Protein AF-A0A3M0FYC2-F1 (afdb_monomer_lite)

Foldseek 3Di:
DDDDDDDDDDPDDPDPDDDDPFWFALDPFWDWDFFPVRDIDICGRLLRRLLLLLLCLLLLDDDPPQDPLNSVLLSLLLNLQLCVQCVSVPNVVQLAQDPQCFHASNRFHLCQQGLDPDPHSVVSSVQRNPSSSVSCCQAVPDQRCDDDVPHPDDGRDGLDHLVPPPPSPPDDSLQSSCVSNVDDPVCSCVSSRCNRVSVVSVLSCLLDPGSDPPADPLQPDADWDQDSNWIKHKDWDDPDPFKIKIWIWTFDWDWDQDPNDTDTDTDTHTDAMEIPAGAVVVCPPPQQAPAAWDDDPNWIKGKDACDSNQHNFKIWMWTWDWGWDWDADPVRDIDIDTDTDTHTYYMYGYPD

Secondary structure (DSSP, 8-state):
--PPPPPPPPP-------S--PPPPSSSS-EEEE-TTS-EEEE-HHHHHHHHHHHHHHHH---TT--HHHHHHHHHHHHHHHHHHHTTTT-GGGGS--TT-EETTTTEE-STTSSS--SSHHHHHHHHTSHHHHHHHHHH-EE--S--TT-SSSTT-EE--GGGSTTTTTS-HHHHHHHHH---GGGTTHHHHTHHHHHHHHHHHHSSPP--SS---TTTS-EEEEETTEEEEEEEEESSSS-EEEEEEEEEEEEEEETTEEEEEEEEEEEEEEEEEE-GGGGTT-GGGSSEEEEETTEEEEEEESSTTT-TTEEEEEEEEEEEEEEE-TTS-EEEEEEEEEEEEEEEEE--

Structure (mmCIF, N/CA/C/O backbone):
data_AF-A0A3M0FYC2-F1
#
_entry.id   AF-A0A3M0FYC2-F1
#
loop_
_atom_site.group_PDB
_atom_site.id
_atom_site.type_symbol
_atom_site.label_atom_id
_atom_site.label_alt_id
_atom_site.label_comp_id
_atom_site.label_asym_id
_atom_site.label_entity_id
_atom_site.label_seq_id
_atom_site.pdbx_PDB_ins_code
_atom_site.Cartn_x
_atom_site.Cartn_y
_atom_site.Cartn_z
_atom_site.occupancy
_atom_site.B_iso_or_equiv
_atom_site.auth_seq_id
_atom_site.auth_comp_id
_atom_site.auth_asym_id
_atom_site.auth_atom_id
_atom_site.pdbx_PDB_model_num
ATOM 1 N N . MET A 1 1 ? -16.690 -30.379 -38.269 1.00 41.44 1 MET A N 1
ATOM 2 C CA . MET A 1 1 ? -16.542 -29.968 -36.857 1.00 41.44 1 MET A CA 1
ATOM 3 C C . MET A 1 1 ? -15.756 -28.671 -36.839 1.00 41.44 1 MET A C 1
ATOM 5 O O . MET A 1 1 ? -14.548 -28.680 -37.016 1.00 41.44 1 MET A O 1
ATOM 9 N N . THR A 1 2 ? -16.471 -27.554 -36.785 1.00 30.02 2 THR A N 1
ATOM 10 C CA . THR A 1 2 ? -15.934 -26.190 -36.822 1.00 30.02 2 THR A CA 1
ATOM 11 C C . THR A 1 2 ? -15.465 -25.790 -35.426 1.00 30.02 2 THR A C 1
ATOM 13 O O . THR A 1 2 ? -16.274 -25.693 -34.506 1.00 30.02 2 THR A O 1
ATOM 16 N N . SER A 1 3 ? -14.158 -25.593 -35.260 1.00 29.94 3 SER A N 1
ATOM 17 C CA . SER A 1 3 ? -13.540 -25.090 -34.032 1.00 29.94 3 SER A CA 1
ATOM 18 C C . SER A 1 3 ? -13.826 -23.597 -33.864 1.00 29.94 3 SER A C 1
ATOM 20 O O . SER A 1 3 ? -13.483 -22.797 -34.734 1.00 29.94 3 SER A O 1
ATOM 22 N N . ALA A 1 4 ? -14.448 -23.232 -32.744 1.00 27.53 4 ALA A N 1
ATOM 23 C CA . ALA A 1 4 ? -14.654 -21.847 -32.334 1.00 27.53 4 ALA A CA 1
ATOM 24 C C . ALA A 1 4 ? -13.307 -21.129 -32.086 1.00 27.53 4 ALA A C 1
ATOM 26 O O . ALA A 1 4 ? -12.364 -21.764 -31.604 1.00 27.53 4 ALA A O 1
ATOM 27 N N . PRO A 1 5 ? -13.186 -19.824 -32.390 1.00 30.11 5 PRO A N 1
ATOM 28 C CA . PRO A 1 5 ? -11.961 -19.074 -32.148 1.00 30.11 5 PRO A CA 1
ATOM 29 C C . PRO A 1 5 ? -11.783 -18.768 -30.654 1.00 30.11 5 PRO A C 1
ATOM 31 O O . PRO A 1 5 ? -12.736 -18.446 -29.946 1.00 30.11 5 PRO A O 1
ATOM 34 N N . ALA A 1 6 ? -10.535 -18.857 -30.192 1.00 29.73 6 ALA A N 1
ATOM 35 C CA . ALA A 1 6 ? -10.118 -18.488 -28.847 1.00 29.73 6 ALA A CA 1
ATOM 36 C C . ALA A 1 6 ? -10.422 -17.007 -28.562 1.00 29.73 6 ALA A C 1
ATOM 38 O O . ALA A 1 6 ? -10.109 -16.130 -29.370 1.00 29.73 6 ALA A O 1
ATOM 39 N N . ALA A 1 7 ? -11.017 -16.740 -27.398 1.00 27.27 7 ALA A N 1
ATOM 40 C CA . ALA A 1 7 ? -11.256 -15.394 -26.902 1.00 27.27 7 ALA A CA 1
ATOM 41 C C . ALA A 1 7 ? -9.928 -14.623 -26.805 1.00 27.27 7 ALA A C 1
ATOM 43 O O . ALA A 1 7 ? -8.988 -15.058 -26.136 1.00 27.27 7 ALA A O 1
ATOM 44 N N . LYS A 1 8 ? -9.850 -13.483 -27.499 1.00 26.41 8 LYS A N 1
ATOM 45 C CA . LYS A 1 8 ? -8.779 -12.499 -27.328 1.00 26.41 8 LYS A CA 1
ATOM 46 C C . LYS A 1 8 ? -8.852 -11.971 -25.895 1.00 26.41 8 LYS A C 1
ATOM 48 O O . LYS A 1 8 ? -9.914 -11.541 -25.464 1.00 26.41 8 LYS A O 1
ATOM 53 N N . ALA A 1 9 ? -7.738 -12.023 -25.172 1.00 27.81 9 ALA A N 1
ATOM 54 C CA . ALA A 1 9 ? -7.588 -11.262 -23.941 1.00 27.81 9 ALA A CA 1
ATOM 55 C C . ALA A 1 9 ? -7.568 -9.771 -24.298 1.00 27.81 9 ALA A C 1
ATOM 57 O O . ALA A 1 9 ? -6.862 -9.377 -25.233 1.00 27.81 9 ALA A O 1
ATOM 58 N N . ASP A 1 10 ? -8.361 -8.975 -23.586 1.00 26.69 10 ASP A N 1
ATOM 59 C CA . ASP A 1 10 ? -8.425 -7.532 -23.785 1.00 26.69 10 ASP A CA 1
ATOM 60 C C . ASP A 1 10 ? -7.048 -6.889 -23.542 1.00 26.69 10 ASP A C 1
ATOM 62 O O . ASP A 1 10 ? -6.367 -7.237 -22.569 1.00 26.69 10 ASP A O 1
ATOM 66 N N . PRO A 1 11 ? -6.602 -5.966 -24.411 1.00 27.50 11 PRO A N 1
ATOM 67 C CA . PRO A 1 11 ? -5.403 -5.186 -24.160 1.00 27.50 11 PRO A CA 1
ATOM 68 C C . PRO A 1 11 ? -5.626 -4.296 -22.933 1.00 27.50 11 PRO A C 1
ATOM 70 O O . PRO A 1 11 ? -6.678 -3.675 -22.782 1.00 27.50 11 PRO A O 1
ATOM 73 N N . ILE A 1 12 ? -4.620 -4.227 -22.060 1.00 35.72 12 ILE A N 1
ATOM 74 C CA . ILE A 1 12 ? -4.570 -3.271 -20.951 1.00 35.72 12 ILE A CA 1
ATOM 75 C C . ILE A 1 12 ? -4.760 -1.872 -21.555 1.00 35.72 12 ILE A C 1
ATOM 77 O O . ILE A 1 12 ? -3.960 -1.444 -22.387 1.00 35.72 12 ILE A O 1
ATOM 81 N N . SER A 1 13 ? -5.865 -1.214 -21.188 1.00 28.64 13 SER A N 1
ATOM 82 C CA . SER A 1 13 ? -6.277 0.086 -21.725 1.00 28.64 13 SER A CA 1
ATOM 83 C C . SER A 1 13 ? -5.133 1.099 -21.651 1.00 28.64 13 SER A C 1
ATOM 85 O O . SER A 1 13 ? -4.627 1.401 -20.568 1.00 28.64 13 SER A O 1
ATOM 87 N N . GLN A 1 14 ? -4.735 1.613 -22.817 1.00 29.12 14 GLN A N 1
ATOM 88 C CA . GLN A 1 14 ? -3.863 2.772 -22.958 1.00 29.12 14 GLN A CA 1
ATOM 89 C C . GLN A 1 14 ? -4.715 4.043 -22.924 1.00 29.12 14 GLN A C 1
ATOM 91 O O . GLN A 1 14 ? -4.923 4.670 -23.958 1.00 29.12 14 GLN A O 1
ATOM 96 N N . ASP A 1 15 ? -5.189 4.435 -21.744 1.00 29.34 15 ASP A N 1
ATOM 97 C CA . ASP A 1 15 ? -5.632 5.813 -21.535 1.00 29.34 15 ASP A CA 1
ATOM 98 C C . ASP A 1 15 ? -4.464 6.618 -20.968 1.00 29.34 15 ASP A C 1
ATOM 100 O O . ASP A 1 15 ? -4.148 6.588 -19.779 1.00 29.34 15 ASP A O 1
ATOM 104 N N . GLY A 1 16 ? -3.789 7.326 -21.875 1.00 32.62 16 GLY A N 1
ATOM 105 C CA . GLY A 1 16 ? -2.867 8.403 -21.545 1.00 32.62 16 GLY A CA 1
ATOM 106 C C . GLY A 1 16 ? -3.639 9.588 -20.972 1.00 32.62 16 GLY A C 1
ATOM 107 O O . GLY A 1 16 ? -4.004 10.504 -21.702 1.00 32.62 16 GLY A O 1
ATOM 108 N N . GLY A 1 17 ? -3.884 9.556 -19.664 1.00 25.09 17 GLY A N 1
ATOM 109 C CA . GLY A 1 17 ? -4.369 10.684 -18.875 1.00 25.09 17 GLY A CA 1
ATOM 110 C C . GLY A 1 17 ? -3.208 11.365 -18.155 1.00 25.09 17 GLY A C 1
ATOM 111 O O . GLY A 1 17 ? -2.454 10.730 -17.425 1.00 25.09 17 GLY A O 1
ATOM 112 N N . ALA A 1 18 ? -3.045 12.660 -18.401 1.00 25.92 18 ALA A N 1
ATOM 113 C CA . ALA A 1 18 ? -2.047 13.508 -17.774 1.00 25.92 18 ALA A CA 1
ATOM 114 C C . ALA A 1 18 ? -2.213 13.581 -16.241 1.00 25.92 18 ALA A C 1
ATOM 116 O O . ALA A 1 18 ? -3.329 13.651 -15.746 1.00 25.92 18 ALA A O 1
ATOM 117 N N . VAL A 1 19 ? -1.067 13.630 -15.552 1.00 30.25 19 VAL A N 1
ATOM 118 C CA . VAL A 1 19 ? -0.818 14.071 -14.165 1.00 30.25 19 VAL A CA 1
ATOM 119 C C . VAL A 1 19 ? -1.769 13.519 -13.095 1.00 30.25 19 VAL A C 1
ATOM 121 O O . VAL A 1 19 ? -2.877 13.992 -12.887 1.00 30.25 19 VAL A O 1
ATOM 124 N N . SER A 1 20 ? -1.222 12.569 -12.339 1.00 31.88 20 SER A N 1
ATOM 125 C CA . SER A 1 20 ? -1.685 12.089 -11.040 1.00 31.88 20 SER A CA 1
ATOM 126 C C . SER A 1 20 ? -2.269 13.191 -10.146 1.00 31.88 20 SER A C 1
ATOM 128 O O . SER A 1 20 ? -1.526 14.047 -9.650 1.00 31.88 20 SER A O 1
ATOM 130 N N . ASP A 1 21 ? -3.556 13.097 -9.823 1.00 34.44 21 ASP A N 1
ATOM 131 C CA . ASP A 1 21 ? -4.067 13.666 -8.579 1.00 34.44 21 ASP A CA 1
ATOM 132 C C . ASP A 1 21 ? -3.429 12.875 -7.429 1.00 34.44 21 ASP A C 1
ATOM 134 O O . ASP A 1 21 ? -3.812 11.752 -7.100 1.00 34.44 21 ASP A O 1
ATOM 138 N N . ALA A 1 22 ? -2.336 13.411 -6.893 1.00 40.09 22 ALA A N 1
ATOM 139 C CA . ALA A 1 22 ? -1.560 12.753 -5.858 1.00 40.09 22 ALA A CA 1
ATOM 140 C C . ALA A 1 22 ? -2.396 12.641 -4.571 1.00 40.09 22 ALA A C 1
ATOM 142 O O . ALA A 1 22 ? -2.921 13.647 -4.091 1.00 40.09 22 ALA A O 1
ATOM 143 N N . ALA A 1 23 ? -2.482 11.433 -3.996 1.00 51.09 23 ALA A N 1
ATOM 144 C CA . ALA A 1 23 ? -3.124 11.184 -2.700 1.00 51.09 23 ALA A CA 1
ATOM 145 C C . ALA A 1 23 ? -2.659 12.216 -1.657 1.00 51.09 23 ALA A C 1
ATOM 147 O O . ALA A 1 23 ? -1.497 12.607 -1.681 1.00 51.09 23 ALA A O 1
ATOM 148 N N . ALA A 1 24 ? -3.520 12.687 -0.750 1.00 50.66 24 ALA A N 1
ATOM 149 C CA . ALA A 1 24 ? -3.114 13.697 0.235 1.00 50.66 24 ALA A CA 1
ATOM 150 C C . ALA A 1 24 ? -2.047 13.150 1.218 1.00 50.66 24 ALA A C 1
ATOM 152 O O . ALA A 1 24 ? -2.058 11.963 1.546 1.00 50.66 24 ALA A O 1
ATOM 153 N N . PRO A 1 25 ? -1.109 13.984 1.713 1.00 51.53 25 PRO A N 1
ATOM 154 C CA . PRO A 1 25 ? -0.053 13.529 2.620 1.00 51.53 25 PRO A CA 1
ATOM 155 C C . PRO A 1 25 ? -0.607 13.104 3.990 1.00 51.53 25 PRO A C 1
ATOM 157 O O . PRO A 1 25 ? -1.536 13.730 4.492 1.00 51.53 25 PRO A O 1
ATOM 160 N N . LEU A 1 26 ? 0.019 12.090 4.602 1.00 57.69 26 LEU A N 1
ATOM 161 C CA . LEU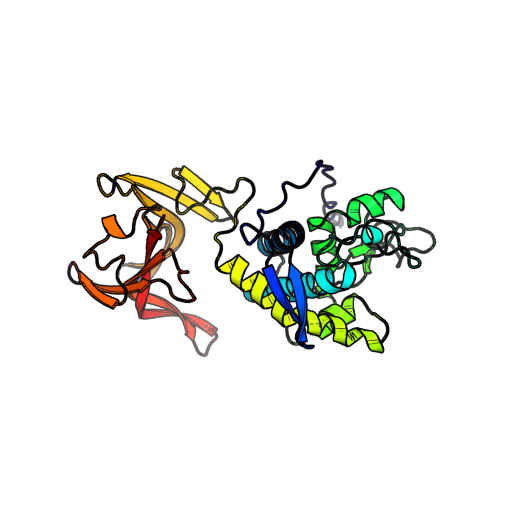 A 1 26 ? -0.260 11.421 5.891 1.00 57.69 26 LEU A CA 1
ATOM 162 C C . LEU A 1 26 ? 0.026 12.215 7.169 1.00 57.69 26 LEU A C 1
ATOM 164 O O . LEU A 1 26 ? -0.287 11.762 8.267 1.00 57.69 26 LEU A O 1
ATOM 168 N N . ALA A 1 27 ? 0.577 13.408 7.054 1.00 57.16 27 ALA A N 1
ATOM 169 C CA . ALA A 1 27 ? 0.710 14.383 8.119 1.00 57.16 27 ALA A CA 1
ATOM 170 C C . ALA A 1 27 ? 0.642 15.776 7.490 1.00 57.16 27 ALA A C 1
ATOM 172 O O . ALA A 1 27 ? 0.964 15.950 6.313 1.00 57.16 27 ALA A O 1
ATOM 173 N N . ALA A 1 28 ? 0.267 16.786 8.280 1.00 58.31 28 ALA A N 1
ATOM 174 C CA . ALA A 1 28 ? 0.326 18.190 7.855 1.00 58.31 28 ALA A CA 1
ATOM 175 C C . ALA A 1 28 ? 1.769 18.656 7.532 1.00 58.31 28 ALA A C 1
ATOM 177 O O . ALA A 1 28 ? 1.977 19.768 7.056 1.00 58.31 28 ALA A O 1
ATOM 178 N N . GLY A 1 29 ? 2.769 17.791 7.746 1.00 73.81 29 GLY A N 1
ATOM 179 C CA . GLY A 1 29 ? 4.168 18.016 7.416 1.00 73.81 29 GLY A CA 1
ATOM 180 C C . GLY A 1 29 ? 4.975 16.720 7.316 1.00 73.81 29 GLY A C 1
ATOM 181 O O . GLY A 1 29 ? 4.441 15.621 7.153 1.00 73.81 29 GLY A O 1
ATOM 182 N N . SER A 1 30 ? 6.296 16.856 7.386 1.00 80.75 30 SER A N 1
ATOM 183 C CA . SER A 1 30 ? 7.208 15.712 7.395 1.00 80.75 30 SER A CA 1
ATOM 184 C C . SER A 1 30 ? 7.157 14.965 8.729 1.00 80.75 30 SER A C 1
ATOM 186 O O . SER A 1 30 ? 7.040 15.583 9.784 1.00 80.75 30 SER A O 1
ATOM 188 N N . MET A 1 31 ? 7.327 13.646 8.688 1.00 84.19 31 MET A N 1
ATOM 189 C CA . MET A 1 31 ? 7.431 12.794 9.879 1.00 84.19 31 MET A CA 1
ATOM 190 C C . MET A 1 31 ? 8.854 12.260 10.015 1.00 84.19 31 MET A C 1
ATOM 192 O O . MET A 1 31 ? 9.530 12.056 9.009 1.00 84.19 31 MET A O 1
ATOM 196 N N . ARG A 1 32 ? 9.327 12.009 11.238 1.00 85.31 32 ARG A N 1
ATOM 197 C CA . ARG A 1 32 ? 10.601 11.312 11.463 1.00 85.31 32 ARG A CA 1
ATOM 198 C C . ARG A 1 32 ? 10.326 9.905 11.957 1.00 85.31 32 ARG A C 1
ATOM 200 O O . ARG A 1 32 ? 9.816 9.743 13.056 1.00 85.31 32 ARG A O 1
ATOM 207 N N . LEU A 1 33 ? 10.698 8.916 11.152 1.00 82.19 33 LEU A N 1
ATOM 208 C CA . LEU A 1 33 ? 10.533 7.498 11.462 1.00 82.19 33 LEU A CA 1
ATOM 209 C C . LEU A 1 33 ? 11.901 6.814 11.511 1.00 82.19 33 LEU A C 1
ATOM 211 O O . LEU A 1 33 ? 12.852 7.267 10.868 1.00 82.19 33 LEU A O 1
ATOM 215 N N . GLN A 1 34 ? 12.016 5.739 12.286 1.00 81.81 34 GLN A N 1
ATOM 216 C CA . GLN A 1 34 ? 13.270 5.008 12.450 1.00 81.81 34 GLN A CA 1
ATOM 217 C C . GLN A 1 34 ? 13.224 3.679 11.698 1.00 81.81 34 GLN A C 1
ATOM 219 O O . GLN A 1 34 ? 12.259 2.924 11.786 1.00 81.81 34 GLN A O 1
ATOM 224 N N . LYS A 1 35 ? 14.291 3.387 10.957 1.00 83.75 35 LYS A N 1
ATOM 225 C CA . LYS A 1 35 ? 14.534 2.075 10.356 1.00 83.75 35 LYS A CA 1
ATOM 226 C C . LYS A 1 35 ? 14.922 1.050 11.420 1.00 83.75 35 LYS A C 1
ATOM 228 O O . LYS A 1 35 ? 15.450 1.418 12.468 1.00 83.75 35 LYS A O 1
ATOM 233 N N . SER A 1 36 ? 14.779 -0.242 11.122 1.00 76.44 36 SER A N 1
ATOM 234 C CA . SER A 1 36 ? 15.160 -1.305 12.074 1.00 76.44 36 SER A CA 1
ATOM 235 C C . SER A 1 36 ? 16.663 -1.346 12.393 1.00 76.44 36 SER A C 1
ATOM 237 O O . SER A 1 36 ? 17.053 -1.860 13.434 1.00 76.44 36 SER A O 1
ATOM 239 N N . ASN A 1 37 ? 17.518 -0.745 11.555 1.00 79.69 37 ASN A N 1
ATOM 240 C CA . ASN A 1 37 ? 18.949 -0.568 11.833 1.00 79.69 37 ASN A CA 1
ATOM 241 C C . ASN A 1 37 ? 19.285 0.696 12.649 1.00 79.69 37 ASN A C 1
ATOM 243 O O . ASN A 1 37 ? 20.449 1.081 12.730 1.00 79.69 37 ASN A O 1
ATOM 247 N N . GLY A 1 38 ? 18.281 1.382 13.200 1.00 73.31 38 GLY A N 1
ATOM 248 C CA . GLY A 1 38 ? 18.454 2.576 14.026 1.00 73.31 38 GLY A CA 1
ATOM 249 C C . GLY A 1 38 ? 18.604 3.889 13.251 1.00 73.31 38 GLY A C 1
ATOM 250 O O . GLY A 1 38 ? 18.596 4.958 13.867 1.00 73.31 38 GLY A O 1
ATOM 251 N N . VAL A 1 39 ? 18.698 3.855 11.915 1.00 85.19 39 VAL A N 1
ATOM 252 C CA . VAL A 1 39 ? 18.815 5.070 11.094 1.00 85.19 39 VAL A CA 1
ATOM 253 C C . VAL A 1 39 ? 17.474 5.797 11.023 1.00 85.19 39 VAL A C 1
ATOM 255 O O . VAL A 1 39 ? 16.461 5.232 10.614 1.00 85.19 39 VAL A O 1
ATOM 258 N N . TRP A 1 40 ? 17.476 7.082 11.369 1.00 82.25 40 TRP A N 1
ATOM 259 C CA . TRP A 1 40 ? 16.310 7.949 11.228 1.00 82.25 40 TRP A CA 1
ATOM 260 C C . TRP A 1 40 ? 16.142 8.437 9.791 1.00 82.25 40 TRP A C 1
ATOM 262 O O . TRP A 1 40 ? 17.107 8.833 9.140 1.00 82.25 40 TRP A O 1
ATOM 272 N N . VAL A 1 41 ? 14.897 8.482 9.328 1.00 89.38 41 VAL A N 1
ATOM 273 C CA . VAL A 1 41 ? 14.504 9.025 8.028 1.00 89.38 41 VAL A CA 1
ATOM 274 C C . VAL A 1 41 ? 13.386 10.044 8.184 1.00 89.38 41 VAL A C 1
ATOM 276 O O . VAL A 1 41 ? 12.467 9.873 8.984 1.00 89.38 41 VAL A O 1
ATOM 279 N N . THR A 1 42 ? 13.473 11.112 7.397 1.00 92.31 42 THR A N 1
ATOM 280 C CA . THR A 1 42 ? 12.422 12.123 7.293 1.00 92.31 42 THR A CA 1
ATOM 281 C C . THR A 1 42 ? 11.499 11.756 6.139 1.00 92.31 42 THR A C 1
ATOM 283 O O . THR A 1 42 ? 11.896 11.820 4.978 1.00 92.31 42 THR A O 1
ATOM 286 N N . ILE A 1 43 ? 10.265 11.387 6.461 1.00 92.25 43 ILE A N 1
ATOM 287 C CA . ILE A 1 43 ? 9.211 11.058 5.509 1.00 92.25 43 ILE A CA 1
ATOM 288 C C . ILE A 1 43 ? 8.485 12.344 5.125 1.00 92.25 43 ILE A C 1
ATOM 290 O O . ILE A 1 43 ? 7.668 12.866 5.887 1.00 92.25 43 ILE A O 1
ATOM 294 N N . THR A 1 44 ? 8.802 12.870 3.944 1.00 90.12 44 THR A N 1
ATOM 295 C CA . THR A 1 44 ? 8.236 14.131 3.447 1.00 90.12 44 THR A CA 1
ATOM 296 C C . THR A 1 44 ? 6.777 13.967 3.015 1.00 90.12 44 THR A C 1
ATOM 298 O O . THR A 1 44 ? 6.353 12.850 2.708 1.00 90.12 44 THR A O 1
ATOM 301 N N . PRO A 1 45 ? 6.009 15.065 2.890 1.00 85.06 45 PRO A N 1
ATOM 302 C CA . PRO A 1 45 ? 4.668 15.007 2.326 1.00 85.06 45 PRO A CA 1
ATOM 303 C C . PRO A 1 45 ? 4.620 14.299 0.969 1.00 85.06 45 PRO A C 1
ATOM 305 O O . PRO A 1 45 ? 3.738 13.486 0.757 1.00 85.06 45 PRO A O 1
ATOM 308 N N . GLN A 1 46 ? 5.580 14.511 0.061 1.00 85.56 46 GLN A N 1
ATOM 309 C CA . GLN A 1 46 ? 5.553 13.820 -1.237 1.00 85.56 46 GLN A CA 1
ATOM 310 C C . GLN A 1 46 ? 5.764 12.302 -1.108 1.00 85.56 46 GLN A C 1
ATOM 312 O O . GLN A 1 46 ? 5.073 11.549 -1.786 1.00 85.56 46 GLN A O 1
ATOM 317 N N . MET A 1 47 ? 6.657 11.844 -0.220 1.00 93.31 47 MET A N 1
ATOM 318 C CA . MET A 1 47 ? 6.839 10.406 0.045 1.00 93.31 47 MET A CA 1
ATOM 319 C C . MET A 1 47 ? 5.543 9.773 0.561 1.00 93.31 47 MET A C 1
ATOM 321 O O . MET A 1 47 ? 5.161 8.686 0.138 1.00 93.31 47 MET A O 1
ATOM 325 N N . GLN A 1 48 ? 4.845 10.494 1.440 1.00 87.56 48 GLN A N 1
ATOM 326 C CA . GLN A 1 48 ? 3.541 10.110 1.972 1.00 87.56 48 GLN A CA 1
ATOM 327 C C . GLN A 1 48 ? 2.488 9.990 0.860 1.00 87.56 48 GLN A C 1
ATOM 329 O O . GLN A 1 48 ? 1.794 8.980 0.792 1.00 87.56 48 GLN A O 1
ATOM 334 N N . ARG A 1 49 ? 2.414 10.975 -0.048 1.00 83.56 49 ARG A N 1
ATOM 335 C CA . ARG A 1 49 ? 1.500 10.943 -1.203 1.00 83.56 49 ARG A CA 1
ATOM 336 C C . ARG A 1 49 ? 1.777 9.758 -2.124 1.00 83.56 49 ARG A C 1
ATOM 338 O O . ARG A 1 49 ? 0.864 9.017 -2.468 1.00 83.56 49 ARG A O 1
ATOM 345 N N . ASN A 1 50 ? 3.044 9.547 -2.481 1.00 89.62 50 ASN A N 1
ATOM 346 C CA . ASN A 1 50 ? 3.454 8.442 -3.347 1.00 89.62 50 ASN A CA 1
ATOM 347 C C . ASN A 1 50 ? 3.129 7.080 -2.710 1.00 89.62 50 ASN A C 1
ATOM 349 O O . ASN A 1 50 ? 2.646 6.181 -3.394 1.00 89.62 50 ASN A O 1
ATOM 353 N N . ALA A 1 51 ? 3.338 6.936 -1.396 1.00 92.81 51 ALA A N 1
ATOM 354 C CA . ALA A 1 51 ? 2.943 5.737 -0.659 1.00 92.81 51 ALA A CA 1
ATOM 355 C C . ALA A 1 51 ? 1.419 5.522 -0.653 1.00 92.81 51 ALA A C 1
ATOM 357 O O . ALA A 1 51 ? 0.966 4.394 -0.850 1.00 92.81 51 ALA A O 1
ATOM 358 N N . GLY A 1 52 ? 0.636 6.595 -0.498 1.00 86.00 52 GLY A N 1
ATOM 359 C CA . GLY A 1 52 ? -0.824 6.557 -0.608 1.00 86.00 52 GLY A CA 1
ATOM 360 C C . GLY A 1 52 ? -1.295 6.037 -1.968 1.00 86.00 52 GLY A C 1
ATOM 361 O O . GLY A 1 52 ? -2.126 5.137 -2.021 1.00 86.00 52 GLY A O 1
ATOM 362 N N . VAL A 1 53 ? -0.681 6.494 -3.066 1.00 84.56 53 VAL A N 1
ATOM 363 C CA . VAL A 1 53 ? -1.005 6.013 -4.424 1.00 84.56 53 VAL A CA 1
ATOM 364 C C . VAL A 1 53 ? -0.755 4.506 -4.579 1.00 84.56 53 VAL A C 1
ATOM 366 O O . VAL A 1 53 ? -1.572 3.811 -5.186 1.00 84.56 53 VAL A O 1
ATOM 369 N N . VAL A 1 54 ? 0.331 3.969 -4.008 1.00 93.50 54 VAL A N 1
ATOM 370 C CA . VAL A 1 54 ? 0.597 2.514 -3.999 1.00 93.50 54 VAL A CA 1
ATOM 371 C C . VAL A 1 54 ? -0.506 1.766 -3.246 1.00 93.50 54 VAL A C 1
ATOM 373 O O . VAL A 1 54 ? -1.020 0.762 -3.741 1.00 93.50 54 VAL A O 1
ATOM 376 N N . ILE A 1 55 ? -0.902 2.262 -2.072 1.00 89.38 55 ILE A N 1
ATOM 377 C CA . ILE A 1 55 ? -1.963 1.651 -1.262 1.00 89.38 55 ILE A CA 1
ATOM 378 C C . ILE A 1 55 ? -3.291 1.660 -1.999 1.00 89.38 55 ILE A C 1
ATOM 380 O O . ILE A 1 55 ? -3.887 0.596 -2.162 1.00 89.38 55 ILE A O 1
ATOM 384 N N . ASP A 1 56 ? -3.721 2.813 -2.498 1.00 83.19 56 ASP A N 1
ATOM 385 C CA . ASP A 1 56 ? -4.986 2.948 -3.216 1.00 83.19 56 ASP A CA 1
ATOM 386 C C . ASP A 1 56 ? -5.013 2.039 -4.448 1.00 83.19 56 ASP A C 1
ATOM 388 O O . ASP A 1 56 ? -5.991 1.322 -4.667 1.00 83.19 56 ASP A O 1
ATOM 392 N N . THR A 1 57 ? -3.900 1.956 -5.188 1.00 86.44 57 THR A N 1
ATOM 393 C CA . THR A 1 57 ? -3.757 1.042 -6.332 1.00 86.44 57 THR A CA 1
ATOM 394 C C . THR A 1 57 ? -3.979 -0.416 -5.917 1.00 86.44 57 THR A C 1
ATOM 396 O O . THR A 1 57 ? -4.762 -1.134 -6.546 1.00 86.44 57 THR A O 1
ATOM 399 N N . ILE A 1 58 ? -3.331 -0.874 -4.842 1.00 91.50 58 ILE A N 1
ATOM 400 C CA . ILE A 1 58 ? -3.433 -2.264 -4.368 1.00 91.50 58 ILE A CA 1
ATOM 401 C C . ILE A 1 58 ? -4.828 -2.561 -3.803 1.00 91.50 58 ILE A C 1
ATOM 403 O O . ILE A 1 58 ? -5.393 -3.635 -4.036 1.00 91.50 58 ILE A O 1
ATOM 407 N N . ARG A 1 59 ? -5.416 -1.612 -3.069 1.00 85.25 59 ARG A N 1
ATOM 408 C CA . ARG A 1 59 ? -6.764 -1.746 -2.506 1.00 85.25 59 ARG A CA 1
ATOM 409 C C . ARG A 1 59 ? -7.822 -1.805 -3.605 1.00 85.25 59 ARG A C 1
ATOM 411 O O . ARG A 1 59 ? -8.677 -2.692 -3.536 1.00 85.25 59 ARG A O 1
ATOM 418 N N . ALA A 1 60 ? -7.725 -0.945 -4.618 1.00 81.06 60 ALA A N 1
ATOM 419 C CA . ALA A 1 60 ? -8.672 -0.863 -5.728 1.00 81.06 60 ALA A CA 1
ATOM 420 C C . ALA A 1 60 ? -8.562 -2.038 -6.712 1.00 81.06 60 ALA A C 1
ATOM 422 O O . ALA A 1 60 ? -9.566 -2.445 -7.296 1.00 81.06 60 ALA A O 1
ATOM 423 N N . THR A 1 61 ? -7.373 -2.625 -6.881 1.00 83.38 61 THR A N 1
ATOM 424 C CA . THR A 1 61 ? -7.181 -3.716 -7.847 1.00 83.38 61 THR A CA 1
ATOM 425 C C . THR A 1 61 ? -7.849 -5.008 -7.370 1.00 83.38 61 THR A C 1
ATOM 427 O O . THR A 1 61 ? -7.671 -5.445 -6.231 1.00 83.38 61 THR A O 1
ATOM 430 N N . ASN A 1 62 ? -8.643 -5.645 -8.232 1.00 89.62 62 ASN A N 1
ATOM 431 C CA . ASN A 1 62 ? -9.343 -6.888 -7.914 1.00 89.62 62 ASN A CA 1
ATOM 432 C C . ASN A 1 62 ? -8.630 -8.100 -8.528 1.00 89.62 62 ASN A C 1
ATOM 434 O O . ASN A 1 62 ? -8.926 -8.498 -9.653 1.00 89.62 62 ASN A O 1
ATOM 438 N N . TRP A 1 63 ? -7.702 -8.699 -7.782 1.00 92.12 63 TRP A N 1
ATOM 439 C CA . TRP A 1 63 ? -7.050 -9.939 -8.200 1.00 92.12 63 TRP A CA 1
ATOM 440 C C . TRP A 1 63 ? -7.825 -11.168 -7.731 1.00 92.12 63 TRP A C 1
ATOM 442 O O . TRP A 1 63 ? -8.194 -11.291 -6.561 1.00 92.12 63 TRP A O 1
ATOM 452 N N . SER A 1 64 ? -8.009 -12.122 -8.642 1.00 93.19 64 SER A N 1
ATOM 453 C CA . SER A 1 64 ? -8.626 -13.407 -8.319 1.00 93.19 64 SER A CA 1
ATOM 454 C C . SER A 1 64 ? -7.838 -14.137 -7.225 1.00 93.19 64 SER A C 1
ATOM 456 O O . SER A 1 64 ? -6.619 -14.291 -7.314 1.00 93.19 64 SER A O 1
ATOM 458 N N . GLY A 1 65 ? -8.534 -14.583 -6.176 1.00 91.62 65 GLY A N 1
ATOM 459 C CA . GLY A 1 65 ? -7.937 -15.335 -5.068 1.00 91.62 65 GLY A CA 1
ATOM 460 C C . GLY A 1 65 ? -7.040 -14.520 -4.126 1.00 91.62 65 GLY A C 1
ATOM 461 O O . GLY A 1 65 ? -6.288 -15.114 -3.353 1.00 91.62 65 GLY A O 1
ATOM 462 N N . VAL A 1 66 ? -7.088 -13.185 -4.174 1.00 91.38 66 VAL A N 1
ATOM 463 C CA . VAL A 1 66 ? -6.332 -12.302 -3.272 1.00 91.38 66 VAL A CA 1
ATOM 464 C C . VAL A 1 66 ? -7.281 -11.671 -2.253 1.00 91.38 66 VAL A C 1
ATOM 466 O O . VAL A 1 66 ? -8.174 -10.901 -2.599 1.00 91.38 66 VAL A O 1
ATOM 469 N N . SER A 1 67 ? -7.095 -12.019 -0.980 1.00 87.56 67 SER A N 1
ATOM 470 C CA . SER A 1 67 ? -7.894 -11.510 0.141 1.00 87.56 67 SER A CA 1
ATOM 471 C C . SER A 1 67 ? -7.472 -10.098 0.578 1.00 87.56 67 SER A C 1
ATOM 473 O O . SER A 1 67 ? -6.414 -9.604 0.190 1.00 87.56 67 SER A O 1
ATOM 475 N N . SER A 1 68 ? -8.251 -9.446 1.449 1.00 80.75 68 SER A N 1
ATOM 476 C CA . SER A 1 68 ? -7.837 -8.169 2.061 1.00 80.75 68 SER A CA 1
ATOM 477 C C . SER A 1 68 ? -6.528 -8.298 2.846 1.00 80.75 68 SER A C 1
ATOM 479 O O . SER A 1 68 ? -5.668 -7.435 2.719 1.00 80.75 68 SER A O 1
ATOM 481 N N . ARG A 1 69 ? -6.334 -9.417 3.559 1.00 81.56 69 ARG A N 1
ATOM 482 C CA . ARG A 1 69 ? -5.087 -9.714 4.281 1.00 81.56 69 ARG A CA 1
ATOM 483 C C . ARG A 1 69 ? -3.898 -9.860 3.335 1.00 81.56 69 ARG A C 1
ATOM 485 O O . ARG A 1 69 ? -2.795 -9.411 3.636 1.00 81.56 69 ARG A O 1
ATOM 492 N N . ASP A 1 70 ? -4.117 -10.487 2.182 1.00 92.19 70 ASP A N 1
ATOM 493 C CA . ASP A 1 70 ? -3.085 -10.565 1.152 1.00 92.19 70 ASP A CA 1
ATOM 494 C C . ASP A 1 70 ? -2.741 -9.166 0.618 1.00 92.19 70 ASP A C 1
ATOM 496 O O . ASP A 1 70 ? -1.570 -8.871 0.396 1.00 92.19 70 ASP A O 1
ATOM 500 N N . LYS A 1 71 ? -3.733 -8.279 0.463 1.00 91.19 71 LYS A N 1
ATOM 501 C CA . LYS A 1 71 ? -3.510 -6.882 0.061 1.00 91.19 71 LYS A CA 1
ATOM 502 C C . LYS A 1 71 ? -2.708 -6.090 1.097 1.00 91.19 71 LYS A C 1
ATOM 504 O O . LYS A 1 71 ? -1.799 -5.376 0.687 1.00 91.19 71 LYS A O 1
ATOM 509 N N . ASP A 1 72 ? -2.974 -6.253 2.397 1.00 86.31 72 ASP A N 1
ATOM 510 C CA . ASP A 1 72 ? -2.172 -5.630 3.474 1.00 86.31 72 ASP A CA 1
ATOM 511 C C . ASP A 1 72 ? -0.694 -5.999 3.313 1.00 86.31 72 ASP A C 1
ATOM 513 O O . ASP A 1 72 ? 0.212 -5.167 3.344 1.00 86.31 72 ASP A O 1
ATOM 517 N N . ARG A 1 73 ? -0.456 -7.284 3.054 1.00 93.88 73 ARG A N 1
ATOM 518 C CA . ARG A 1 73 ? 0.879 -7.825 2.855 1.00 93.88 73 ARG A CA 1
ATOM 519 C C . ARG A 1 73 ? 1.543 -7.298 1.577 1.00 93.88 73 ARG A C 1
ATOM 521 O O . ARG A 1 73 ? 2.722 -6.949 1.608 1.00 93.88 73 ARG A O 1
ATOM 528 N N . LEU A 1 74 ? 0.811 -7.221 0.464 1.00 98.12 74 LEU A N 1
ATOM 529 C CA . LEU A 1 74 ? 1.312 -6.658 -0.798 1.00 98.12 74 LEU A CA 1
ATOM 530 C C . LEU A 1 74 ? 1.672 -5.176 -0.663 1.00 98.12 74 LEU A C 1
ATOM 532 O O . LEU A 1 74 ? 2.663 -4.747 -1.253 1.00 98.12 74 LEU A O 1
ATOM 536 N N . ILE A 1 75 ? 0.909 -4.413 0.125 1.00 97.19 75 ILE A N 1
ATOM 537 C CA . ILE A 1 75 ? 1.204 -3.011 0.442 1.00 97.19 75 ILE A CA 1
ATOM 538 C C . ILE A 1 75 ? 2.564 -2.901 1.118 1.00 97.19 75 ILE A C 1
ATOM 540 O O . ILE A 1 75 ? 3.420 -2.162 0.639 1.00 97.19 75 ILE A O 1
ATOM 544 N N . VAL A 1 76 ? 2.792 -3.668 2.187 1.00 95.12 76 VAL A N 1
ATOM 545 C CA . VAL A 1 76 ? 4.058 -3.606 2.927 1.00 95.12 76 VAL A CA 1
ATOM 546 C C . VAL A 1 76 ? 5.229 -4.025 2.037 1.00 95.12 76 VAL A C 1
ATOM 548 O O . VAL A 1 76 ? 6.240 -3.327 1.997 1.00 95.12 76 VAL A O 1
ATOM 551 N N . ILE A 1 77 ? 5.086 -5.105 1.257 1.00 98.19 77 ILE A N 1
ATOM 552 C CA . ILE A 1 77 ? 6.115 -5.545 0.297 1.00 98.19 77 ILE A CA 1
ATOM 553 C C . ILE A 1 77 ? 6.437 -4.433 -0.710 1.00 98.19 77 ILE A C 1
ATOM 555 O O . ILE A 1 77 ? 7.602 -4.077 -0.878 1.00 98.19 77 ILE A O 1
ATOM 559 N N . SER A 1 78 ? 5.414 -3.847 -1.332 1.00 98.62 78 SER A N 1
ATOM 560 C CA . SER A 1 78 ? 5.584 -2.817 -2.362 1.00 98.62 78 SER A CA 1
ATOM 561 C C . SER A 1 78 ? 6.202 -1.542 -1.792 1.00 98.62 78 SER A C 1
ATOM 563 O O . SER A 1 78 ? 7.140 -0.997 -2.367 1.00 98.62 78 SER A O 1
ATOM 565 N N . LEU A 1 79 ? 5.742 -1.076 -0.632 1.00 98.25 79 LEU A N 1
ATOM 566 C CA . LEU A 1 79 ? 6.279 0.132 -0.011 1.00 98.25 79 LEU A CA 1
ATOM 567 C C . LEU A 1 79 ? 7.715 -0.054 0.485 1.00 98.25 79 LEU A C 1
ATOM 569 O O . LEU A 1 79 ? 8.511 0.867 0.324 1.00 98.25 79 LEU A O 1
ATOM 573 N N . MET A 1 80 ? 8.087 -1.225 1.017 1.00 97.56 80 MET A N 1
ATOM 574 C CA . MET A 1 80 ? 9.491 -1.513 1.349 1.00 97.56 80 MET A CA 1
ATOM 575 C C . MET A 1 80 ? 10.373 -1.474 0.103 1.00 97.56 80 MET A C 1
ATOM 577 O O . MET A 1 80 ? 11.459 -0.895 0.142 1.00 97.56 80 MET A O 1
ATOM 581 N N . THR A 1 81 ? 9.906 -2.052 -1.009 1.00 98.50 81 THR A N 1
ATOM 582 C CA . THR A 1 81 ? 10.615 -1.974 -2.288 1.00 98.50 81 THR A CA 1
ATOM 583 C C . THR A 1 81 ? 10.734 -0.532 -2.759 1.00 98.50 81 THR A C 1
ATOM 585 O O . THR A 1 81 ? 11.844 -0.068 -2.975 1.00 98.50 81 THR A O 1
ATOM 588 N N . MET A 1 82 ? 9.642 0.226 -2.837 1.00 98.44 82 MET A N 1
ATOM 589 C CA . MET A 1 82 ? 9.680 1.617 -3.299 1.00 98.44 82 MET A CA 1
ATOM 590 C C . MET A 1 82 ? 10.552 2.513 -2.401 1.00 98.44 82 MET A C 1
ATOM 592 O O . MET A 1 82 ? 11.254 3.404 -2.880 1.00 98.44 82 MET A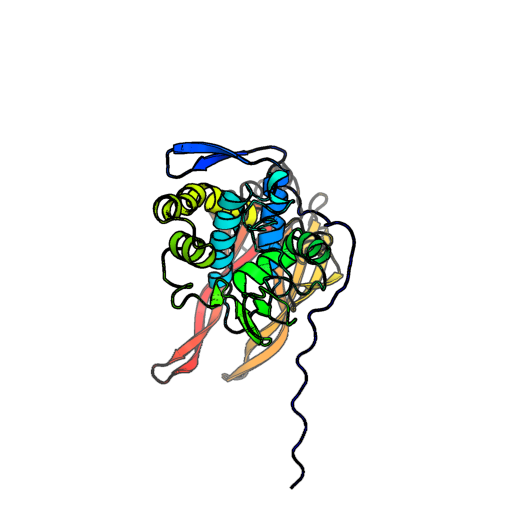 O 1
ATOM 596 N N . ALA A 1 83 ? 10.545 2.278 -1.088 1.00 97.56 83 ALA A N 1
ATOM 597 C CA . ALA A 1 83 ? 11.408 2.983 -0.147 1.00 97.56 83 ALA A CA 1
ATOM 598 C C . ALA A 1 83 ? 12.892 2.693 -0.406 1.00 97.56 83 ALA A C 1
ATOM 600 O O . ALA A 1 83 ? 13.710 3.614 -0.401 1.00 97.56 83 ALA A O 1
ATOM 601 N N . GLN A 1 84 ? 13.232 1.429 -0.655 1.00 97.00 84 GLN A N 1
ATOM 602 C CA . GLN A 1 84 ? 14.602 1.000 -0.904 1.00 97.00 84 GLN A CA 1
ATOM 603 C C . GLN A 1 84 ? 15.113 1.404 -2.291 1.00 97.00 84 GLN A C 1
ATOM 605 O O . GLN A 1 84 ? 16.253 1.849 -2.400 1.00 97.00 84 GLN A O 1
ATOM 610 N N . GLU A 1 85 ? 14.279 1.273 -3.320 1.00 96.19 85 GLU A N 1
ATOM 611 C CA . GLU A 1 85 ? 14.665 1.487 -4.717 1.00 96.19 85 GLU A CA 1
ATOM 612 C C . GLU A 1 85 ? 14.684 2.967 -5.107 1.00 96.19 85 GLU A C 1
ATOM 614 O O . GLU A 1 85 ? 15.540 3.403 -5.871 1.00 96.19 85 GLU A O 1
ATOM 619 N N . SER A 1 86 ? 13.758 3.772 -4.577 1.00 97.31 86 SER A N 1
ATOM 620 C CA . SER A 1 86 ? 13.556 5.145 -5.062 1.00 97.31 86 SER A CA 1
ATOM 621 C C . SER A 1 86 ? 13.304 6.186 -3.977 1.00 97.31 86 SER A C 1
ATOM 623 O O . SER A 1 86 ? 13.015 7.350 -4.282 1.00 97.31 86 SER A O 1
ATOM 625 N N . THR A 1 87 ? 13.437 5.797 -2.707 1.00 96.44 87 THR A N 1
ATOM 626 C CA . THR A 1 87 ? 13.103 6.644 -1.558 1.00 96.44 87 THR A CA 1
ATOM 627 C C . THR A 1 87 ? 11.657 7.141 -1.660 1.00 96.44 87 THR A C 1
ATOM 629 O O . THR A 1 87 ? 11.401 8.343 -1.660 1.00 96.44 87 THR A O 1
ATOM 632 N N . PHE A 1 88 ? 10.707 6.212 -1.812 1.00 96.38 88 PHE A N 1
ATOM 633 C CA . PHE A 1 88 ? 9.293 6.519 -2.071 1.00 96.38 88 PHE A CA 1
ATOM 634 C C . PHE A 1 88 ? 9.098 7.386 -3.326 1.00 96.38 88 PHE A C 1
ATOM 636 O O . PHE A 1 88 ? 8.261 8.287 -3.347 1.00 96.38 88 PHE A O 1
ATOM 643 N N . PHE A 1 89 ? 9.898 7.136 -4.364 1.00 96.50 89 PHE A N 1
ATOM 644 C CA . PHE A 1 89 ? 9.855 7.831 -5.649 1.00 96.50 89 PHE A CA 1
ATOM 645 C C . PHE A 1 89 ? 10.039 9.355 -5.572 1.00 96.50 89 PHE A C 1
ATOM 647 O O . PHE A 1 89 ? 9.489 10.115 -6.368 1.00 96.50 89 PHE A O 1
ATOM 654 N N . THR A 1 90 ? 10.836 9.826 -4.610 1.00 94.62 90 THR A N 1
ATOM 655 C CA . THR A 1 90 ? 11.274 11.233 -4.558 1.00 94.62 90 THR A CA 1
ATOM 656 C C . THR A 1 90 ? 12.725 11.423 -4.989 1.00 94.62 90 THR A C 1
ATOM 658 O O . THR A 1 90 ? 13.182 12.557 -5.116 1.00 94.62 90 THR A O 1
ATOM 661 N N . ASN A 1 91 ? 13.480 10.342 -5.207 1.00 91.81 91 ASN A N 1
ATOM 662 C CA . ASN A 1 91 ? 14.811 10.430 -5.796 1.00 91.81 91 ASN A CA 1
ATOM 663 C C . ASN A 1 91 ? 14.696 10.658 -7.312 1.00 91.81 91 ASN A C 1
ATOM 665 O O . ASN A 1 91 ? 14.451 9.715 -8.063 1.00 91.81 91 ASN A O 1
ATOM 669 N N . SER A 1 92 ? 14.921 11.888 -7.777 1.00 90.19 92 SER A N 1
ATOM 670 C CA . SER A 1 92 ? 14.799 12.243 -9.200 1.00 90.19 92 SER A CA 1
ATOM 671 C C . SER A 1 92 ? 15.707 11.428 -10.126 1.00 90.19 92 SER A C 1
ATOM 673 O O . SER A 1 92 ? 15.360 11.225 -11.286 1.00 90.19 92 SER A O 1
ATOM 675 N N . ARG A 1 93 ? 16.829 10.886 -9.627 1.00 91.94 93 ARG A N 1
ATOM 676 C CA . ARG A 1 93 ? 17.707 10.010 -10.425 1.00 91.94 93 ARG A CA 1
ATOM 677 C C . ARG A 1 93 ? 17.026 8.712 -10.848 1.00 91.94 93 ARG A C 1
ATOM 679 O O . ARG A 1 93 ? 17.395 8.169 -11.874 1.00 91.94 93 ARG A O 1
ATOM 686 N N . THR A 1 94 ? 16.026 8.253 -10.097 1.00 91.62 94 THR A N 1
ATOM 687 C CA . THR A 1 94 ? 15.269 7.033 -10.424 1.00 91.62 94 THR A CA 1
ATOM 688 C C . THR A 1 94 ? 14.236 7.235 -11.523 1.00 91.62 94 THR A C 1
ATOM 690 O O . THR A 1 94 ? 13.691 6.261 -12.023 1.00 91.62 94 THR A O 1
ATOM 693 N N . GLN A 1 95 ? 13.975 8.481 -11.930 1.00 91.06 95 GLN A N 1
ATOM 694 C CA . GLN A 1 95 ? 13.035 8.793 -13.011 1.00 91.06 95 GLN A CA 1
ATOM 695 C C . GLN A 1 95 ? 13.667 8.676 -14.402 1.00 91.06 95 GLN A C 1
ATOM 697 O O . GLN A 1 95 ? 12.961 8.700 -15.411 1.00 91.06 95 GLN A O 1
ATOM 702 N N . MET A 1 96 ? 14.991 8.527 -14.445 1.00 92.88 96 MET A N 1
ATOM 703 C CA . MET A 1 96 ? 15.772 8.271 -15.647 1.00 92.88 96 MET A CA 1
ATOM 704 C C . MET A 1 96 ? 16.409 6.880 -15.555 1.00 92.88 96 MET A C 1
ATOM 706 O O . MET A 1 96 ? 16.658 6.418 -14.441 1.00 92.88 96 MET A O 1
ATOM 710 N N . PRO A 1 97 ? 16.682 6.217 -16.692 1.00 93.94 97 PRO A N 1
ATOM 711 C CA . PRO A 1 97 ? 17.331 4.914 -16.688 1.00 93.94 97 PRO A CA 1
ATOM 712 C C . PRO A 1 97 ? 18.703 4.973 -16.015 1.00 93.94 97 PRO A C 1
ATOM 714 O O . PRO A 1 97 ? 19.525 5.837 -16.334 1.00 93.94 97 PRO A O 1
ATOM 717 N N . ASP A 1 98 ? 18.955 4.032 -15.113 1.00 92.06 98 ASP A N 1
ATOM 718 C CA . ASP A 1 98 ? 20.283 3.805 -14.555 1.00 92.06 98 ASP A CA 1
ATOM 719 C C . ASP A 1 98 ? 21.196 3.041 -15.544 1.00 92.06 98 ASP A C 1
ATOM 721 O O . ASP A 1 98 ? 20.854 2.808 -16.708 1.00 92.06 98 ASP A O 1
ATOM 725 N N . SER A 1 99 ? 22.375 2.606 -15.086 1.00 92.81 99 SER A N 1
ATOM 726 C CA . SER A 1 99 ? 23.302 1.808 -15.905 1.00 92.81 99 SER A CA 1
ATOM 727 C C . SER A 1 99 ? 22.727 0.464 -16.370 1.00 92.81 99 SER A C 1
ATOM 729 O O . SER A 1 99 ? 23.218 -0.110 -17.339 1.00 92.81 99 SER A O 1
ATOM 731 N N . ASN A 1 100 ? 21.706 -0.046 -15.682 1.00 90.88 100 ASN A N 1
ATOM 732 C CA . ASN A 1 100 ? 21.000 -1.280 -16.005 1.00 90.88 100 ASN A CA 1
ATOM 733 C C . ASN A 1 100 ? 19.711 -1.030 -16.804 1.00 90.88 100 ASN A C 1
ATOM 735 O O . ASN A 1 100 ? 19.030 -1.984 -17.179 1.00 90.88 100 ASN A O 1
ATOM 739 N N . ASN A 1 101 ? 19.430 0.227 -17.157 1.00 95.88 101 ASN A N 1
ATOM 740 C CA . ASN A 1 101 ? 18.206 0.697 -17.800 1.00 95.88 101 ASN A CA 1
ATOM 741 C C . ASN A 1 101 ? 16.952 0.589 -16.921 1.00 95.88 101 ASN A C 1
ATOM 743 O O . ASN A 1 101 ? 15.834 0.533 -17.446 1.00 95.88 101 ASN A O 1
ATOM 747 N N . ASP A 1 102 ? 17.124 0.565 -15.608 1.00 96.94 102 ASP A N 1
ATOM 748 C CA . ASP A 1 102 ? 16.056 0.449 -14.628 1.00 96.94 102 ASP A CA 1
ATOM 749 C C . ASP A 1 102 ? 15.541 1.849 -14.240 1.00 96.94 102 ASP A C 1
ATOM 751 O O . ASP A 1 102 ? 16.301 2.818 -14.179 1.00 96.94 102 ASP A O 1
ATOM 755 N N . VAL A 1 103 ? 14.222 1.991 -14.074 1.00 97.56 103 VAL A N 1
ATOM 756 C CA .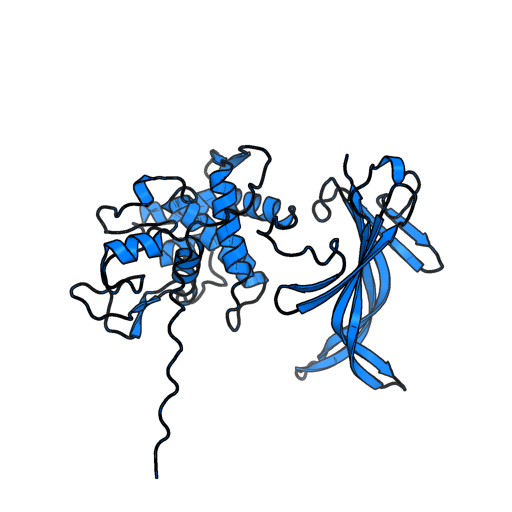 VAL A 1 103 ? 13.552 3.287 -13.877 1.00 97.56 103 VAL A CA 1
ATOM 757 C C . VAL A 1 103 ? 12.311 3.155 -12.994 1.00 97.56 103 VAL A C 1
ATOM 759 O O . VAL A 1 103 ? 11.777 2.065 -12.784 1.00 97.56 103 VAL A O 1
ATOM 762 N N . GLY A 1 104 ? 11.824 4.281 -12.490 1.00 97.38 104 GLY A N 1
ATOM 763 C CA . GLY A 1 104 ? 10.550 4.375 -11.800 1.00 97.38 104 GLY A CA 1
ATOM 764 C C . GLY A 1 104 ? 10.621 4.001 -10.316 1.00 97.38 104 GLY A C 1
ATOM 765 O O . GLY A 1 104 ? 11.703 3.746 -9.770 1.00 97.38 104 GLY A O 1
ATOM 766 N N . PRO A 1 105 ? 9.454 3.953 -9.647 1.00 97.12 105 PRO A N 1
ATOM 767 C CA . PRO A 1 105 ? 9.340 3.761 -8.203 1.00 97.12 105 PRO A CA 1
ATOM 768 C C . PRO A 1 105 ? 9.937 2.438 -7.712 1.00 97.12 105 PRO A C 1
ATOM 770 O O . PRO A 1 105 ? 10.445 2.387 -6.592 1.00 97.12 105 PRO A O 1
ATOM 773 N N . PHE A 1 106 ? 9.911 1.397 -8.547 1.00 98.12 106 PHE A N 1
ATOM 774 C CA . PHE A 1 106 ? 10.397 0.051 -8.227 1.00 98.12 106 PHE A CA 1
ATOM 775 C C . PHE A 1 106 ? 11.639 -0.351 -9.038 1.00 98.12 106 PHE A C 1
ATOM 777 O O . PHE A 1 106 ? 11.924 -1.542 -9.097 1.00 98.12 106 PHE A O 1
ATOM 784 N N . GLN A 1 107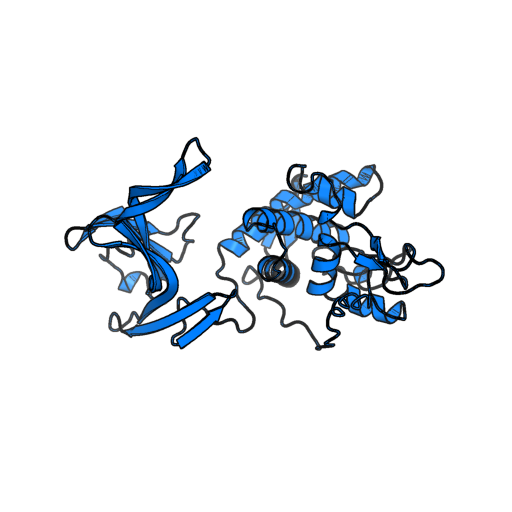 ? 12.321 0.605 -9.692 1.00 97.31 107 GLN A N 1
ATOM 785 C CA . GLN A 1 107 ? 13.516 0.370 -10.524 1.00 97.31 107 GLN A CA 1
ATOM 786 C C . GLN A 1 107 ? 13.337 -0.807 -11.502 1.00 97.31 107 GLN A C 1
ATOM 788 O O . GLN A 1 107 ? 14.063 -1.795 -11.499 1.00 97.31 107 GLN A O 1
ATOM 793 N N . GLN A 1 108 ? 12.318 -0.700 -12.355 1.00 97.38 108 GLN A N 1
ATOM 794 C CA . GLN A 1 108 ? 11.974 -1.717 -13.346 1.00 97.38 108 GLN A CA 1
ATOM 795 C C . GLN A 1 108 ? 12.642 -1.417 -14.687 1.00 97.38 108 GLN A C 1
ATOM 797 O O . GLN A 1 108 ? 12.718 -0.265 -15.117 1.00 97.38 108 GLN A O 1
ATOM 802 N N . ARG A 1 109 ? 13.084 -2.465 -15.385 1.00 97.12 109 ARG A N 1
ATOM 803 C CA . ARG A 1 109 ? 13.777 -2.337 -16.671 1.00 97.12 109 ARG A CA 1
ATOM 804 C C . ARG A 1 109 ? 12.909 -1.716 -17.761 1.00 97.12 109 ARG A C 1
ATOM 806 O O . ARG A 1 109 ? 11.873 -2.267 -18.133 1.00 97.12 109 ARG A O 1
ATOM 813 N N . SER A 1 110 ? 13.401 -0.619 -18.330 1.00 97.38 110 SER A N 1
ATOM 814 C CA . SER A 1 110 ? 12.717 0.203 -19.337 1.00 97.38 110 SER A CA 1
ATOM 815 C C . SER A 1 110 ? 12.902 -0.250 -20.789 1.00 97.38 110 SER A C 1
ATOM 817 O O . SER A 1 110 ? 12.292 0.319 -21.691 1.00 97.38 110 SER A O 1
ATOM 819 N N . LEU A 1 111 ? 13.725 -1.263 -21.060 1.00 97.06 111 LEU A N 1
ATOM 820 C CA . LEU A 1 111 ? 13.967 -1.738 -22.427 1.00 97.06 111 LEU A CA 1
ATOM 821 C C . LEU A 1 111 ? 12.678 -2.258 -23.094 1.00 97.06 111 LEU A C 1
ATOM 823 O O . LEU A 1 111 ? 11.762 -2.740 -22.431 1.00 97.06 111 LEU A O 1
ATOM 827 N N . VAL A 1 112 ? 12.592 -2.167 -24.422 1.00 96.94 112 VAL A N 1
ATOM 828 C CA . VAL A 1 112 ? 11.432 -2.681 -25.176 1.00 96.94 112 VAL A CA 1
ATOM 829 C C . VAL A 1 112 ? 11.321 -4.199 -24.987 1.00 96.94 112 VAL A C 1
ATOM 831 O O . VAL A 1 112 ? 12.322 -4.912 -25.052 1.00 96.94 112 VAL A O 1
ATOM 834 N N . GLY A 1 113 ? 10.107 -4.697 -24.733 1.00 95.81 113 GLY A N 1
ATOM 835 C CA . GLY A 1 113 ? 9.877 -6.113 -24.421 1.00 95.81 113 GLY A CA 1
ATOM 836 C C . GLY A 1 113 ? 10.310 -6.523 -23.005 1.00 95.81 113 GLY A C 1
ATOM 837 O O . GLY A 1 113 ? 10.559 -7.708 -22.767 1.00 95.81 113 GLY A O 1
ATOM 838 N N . TRP A 1 114 ? 10.441 -5.555 -22.087 1.00 96.94 114 TRP A N 1
ATOM 839 C CA . TRP A 1 114 ? 10.627 -5.792 -20.651 1.00 96.94 114 TRP A CA 1
ATOM 840 C C . TRP A 1 114 ? 9.344 -5.569 -19.880 1.00 96.94 114 TRP A C 1
ATOM 842 O O . TRP A 1 114 ? 8.430 -6.316 -20.172 1.00 96.94 114 TRP A O 1
ATOM 852 N N . TYR A 1 115 ? 9.298 -4.633 -18.919 1.00 96.75 115 TYR A N 1
ATOM 853 C CA . TYR A 1 115 ? 8.223 -4.425 -17.935 1.00 96.75 115 TYR A CA 1
ATOM 854 C C . TYR A 1 115 ? 7.123 -3.452 -18.395 1.00 96.75 115 TYR A C 1
ATOM 856 O O . TYR A 1 115 ? 6.240 -3.128 -17.610 1.00 96.75 115 TYR A O 1
ATOM 864 N N . ALA A 1 116 ? 7.175 -2.987 -19.643 1.00 94.62 116 ALA A N 1
ATOM 865 C CA . ALA A 1 116 ? 6.150 -2.129 -20.219 1.00 94.62 116 ALA A CA 1
ATOM 866 C C . ALA A 1 116 ? 5.960 -2.375 -21.724 1.00 94.62 116 ALA A C 1
ATOM 868 O O . ALA A 1 116 ? 6.880 -2.809 -22.428 1.00 94.62 116 ALA A O 1
ATOM 869 N N . ASP A 1 117 ? 4.757 -2.042 -22.199 1.00 90.94 117 ASP A N 1
ATOM 870 C CA . ASP A 1 117 ? 4.263 -2.300 -23.561 1.00 90.94 117 ASP A CA 1
ATOM 871 C C . ASP A 1 117 ? 4.565 -1.175 -24.569 1.00 90.94 117 ASP A C 1
ATOM 873 O O . ASP A 1 117 ? 4.008 -1.137 -25.670 1.00 90.94 117 ASP A O 1
ATOM 877 N N . GLY A 1 118 ? 5.427 -0.226 -24.207 1.00 91.69 118 GLY A N 1
ATOM 878 C CA . GLY A 1 118 ? 5.900 0.803 -25.122 1.00 91.69 118 GLY A CA 1
ATOM 879 C C . GLY A 1 118 ? 6.689 0.196 -26.282 1.00 91.69 118 GLY A C 1
ATOM 880 O O . GLY A 1 118 ? 7.449 -0.765 -26.140 1.00 91.69 118 GLY A O 1
ATOM 881 N N . ARG A 1 119 ? 6.533 0.793 -27.462 1.00 94.00 119 ARG A N 1
ATOM 882 C CA . ARG A 1 119 ? 7.284 0.453 -28.677 1.00 94.00 119 ARG A CA 1
ATOM 883 C C . ARG A 1 119 ? 8.689 1.052 -28.675 1.00 94.00 119 ARG A C 1
ATOM 885 O O . ARG A 1 119 ? 9.524 0.646 -29.478 1.00 94.00 119 ARG A O 1
ATOM 892 N N . THR A 1 120 ? 8.959 2.004 -27.783 1.00 96.00 120 THR A N 1
ATOM 893 C CA . THR A 1 120 ? 10.278 2.617 -27.585 1.00 96.00 120 THR A CA 1
ATOM 894 C C . THR A 1 120 ? 10.663 2.634 -26.106 1.00 96.00 120 THR A C 1
ATOM 896 O O . THR A 1 120 ? 9.800 2.657 -25.228 1.00 96.00 120 THR A O 1
ATOM 899 N N . GLN A 1 121 ? 11.966 2.688 -25.804 1.00 96.00 121 GLN A N 1
ATOM 900 C CA . GLN A 1 121 ? 12.430 2.835 -24.416 1.00 96.00 121 GLN A CA 1
ATOM 901 C C . GLN A 1 121 ? 11.912 4.139 -23.784 1.00 96.00 121 GLN A C 1
ATOM 903 O O . GLN A 1 121 ? 11.552 4.157 -22.613 1.00 96.00 121 GLN A O 1
ATOM 908 N N . ALA A 1 122 ? 11.800 5.221 -24.561 1.00 96.56 122 ALA A N 1
ATOM 909 C CA . ALA A 1 122 ? 11.245 6.489 -24.088 1.00 96.56 122 ALA A CA 1
ATOM 910 C C . ALA A 1 122 ? 9.767 6.377 -23.673 1.00 96.56 122 ALA A C 1
ATOM 912 O O . ALA A 1 122 ? 9.352 7.004 -22.699 1.00 96.56 122 ALA A O 1
ATOM 913 N N . GLU A 1 123 ? 8.967 5.581 -24.389 1.00 93.62 123 GLU A N 1
ATOM 914 C CA . GLU A 1 123 ? 7.597 5.252 -23.977 1.00 93.62 123 GLU A CA 1
ATOM 915 C C . GLU A 1 123 ? 7.586 4.443 -22.683 1.00 93.62 123 GLU A C 1
ATOM 917 O O . GLU A 1 123 ? 6.869 4.804 -21.753 1.00 93.62 123 GLU A O 1
ATOM 922 N N . ASN A 1 124 ? 8.433 3.417 -22.583 1.00 96.50 124 ASN A N 1
ATOM 923 C CA . ASN A 1 124 ? 8.549 2.610 -21.371 1.00 96.50 124 ASN A CA 1
ATOM 924 C C . ASN A 1 124 ? 8.984 3.427 -20.153 1.00 96.50 124 ASN A C 1
ATOM 926 O O . ASN A 1 124 ? 8.445 3.218 -19.075 1.00 96.50 124 ASN A O 1
ATOM 930 N N . ILE A 1 125 ? 9.893 4.393 -20.307 1.00 94.50 125 ILE A N 1
ATOM 931 C CA . ILE A 1 125 ? 10.273 5.317 -19.227 1.00 94.50 125 ILE A CA 1
ATOM 932 C C . ILE A 1 125 ? 9.059 6.110 -18.738 1.00 94.50 125 ILE A C 1
ATOM 934 O O . ILE A 1 125 ? 8.873 6.258 -17.534 1.00 94.50 125 ILE A O 1
ATOM 938 N N . ARG A 1 126 ? 8.211 6.615 -19.644 1.00 90.38 126 ARG A N 1
ATOM 939 C CA . ARG A 1 126 ? 6.990 7.334 -19.242 1.00 90.38 126 ARG A CA 1
ATOM 940 C C . ARG A 1 126 ? 6.013 6.417 -18.512 1.00 90.38 126 ARG A C 1
ATOM 942 O O . ARG A 1 126 ? 5.507 6.801 -17.467 1.00 90.38 126 ARG A O 1
ATOM 949 N N . ILE A 1 127 ? 5.795 5.214 -19.040 1.00 88.94 127 ILE A N 1
ATOM 950 C CA . ILE A 1 127 ? 4.879 4.220 -18.467 1.00 88.94 127 ILE A CA 1
ATOM 951 C C . ILE A 1 127 ? 5.357 3.762 -17.081 1.00 88.94 127 ILE A C 1
ATOM 953 O O . ILE A 1 127 ? 4.576 3.719 -16.141 1.00 88.94 127 ILE A O 1
ATOM 957 N N . LEU A 1 128 ? 6.644 3.454 -16.922 1.00 94.94 128 LEU A N 1
ATOM 958 C CA . LEU A 1 128 ? 7.196 2.939 -15.665 1.00 94.94 128 LEU A CA 1
ATOM 959 C C . LEU A 1 128 ? 7.393 4.020 -14.595 1.00 94.94 128 LEU A C 1
ATOM 961 O O . LEU A 1 128 ? 7.567 3.685 -13.429 1.00 94.94 128 LEU A O 1
ATOM 965 N N . ASN A 1 129 ? 7.346 5.305 -14.954 1.00 92.44 129 ASN A N 1
ATOM 966 C CA . ASN A 1 129 ? 7.290 6.401 -13.983 1.00 92.44 129 ASN A CA 1
ATOM 967 C C . ASN A 1 129 ? 5.870 6.643 -13.430 1.00 92.44 129 ASN A C 1
ATOM 969 O O . ASN A 1 129 ? 5.721 7.397 -12.467 1.00 92.44 129 ASN A O 1
ATOM 973 N N . ASP A 1 130 ? 4.838 6.005 -13.993 1.00 90.62 130 ASP A N 1
ATOM 974 C CA . ASP A 1 130 ? 3.485 6.008 -13.436 1.00 90.62 130 ASP A CA 1
ATOM 975 C C . ASP A 1 130 ? 3.397 5.037 -12.246 1.00 90.62 130 ASP A C 1
ATOM 977 O O . ASP A 1 130 ? 3.556 3.822 -12.395 1.00 90.62 130 ASP A O 1
ATOM 981 N N . ILE A 1 131 ? 3.156 5.569 -11.040 1.00 92.38 131 ILE A N 1
ATOM 982 C CA . ILE A 1 131 ? 3.152 4.771 -9.802 1.00 92.38 131 ILE A CA 1
ATOM 983 C C . ILE A 1 131 ? 2.111 3.636 -9.852 1.00 92.38 131 ILE A C 1
ATOM 985 O O . ILE A 1 131 ? 2.484 2.505 -9.519 1.00 92.38 131 ILE A O 1
ATOM 989 N N . PRO A 1 132 ? 0.843 3.859 -10.257 1.00 90.38 132 PRO A N 1
ATOM 990 C CA . PRO A 1 132 ? -0.133 2.777 -10.369 1.00 90.38 132 PRO A CA 1
ATOM 991 C C . PRO A 1 132 ? 0.290 1.657 -11.328 1.00 90.38 132 PRO A C 1
ATOM 993 O O . PRO A 1 132 ? 0.204 0.477 -10.970 1.00 90.38 132 PRO A O 1
ATOM 996 N N . TYR A 1 133 ? 0.773 1.996 -12.528 1.00 93.44 133 TYR A N 1
ATOM 997 C CA . TYR A 1 133 ? 1.239 1.012 -13.507 1.00 93.44 133 TYR A CA 1
ATOM 998 C C . TYR A 1 133 ? 2.419 0.204 -12.967 1.00 93.44 133 TYR A C 1
ATOM 1000 O O . TYR A 1 133 ? 2.387 -1.030 -12.977 1.00 93.44 133 TYR A O 1
ATOM 1008 N N . ALA A 1 134 ? 3.438 0.890 -12.453 1.00 95.12 134 ALA A N 1
ATOM 1009 C CA . ALA A 1 134 ? 4.638 0.266 -11.915 1.00 95.12 134 ALA A CA 1
ATOM 1010 C C . ALA A 1 134 ? 4.311 -0.650 -10.718 1.00 95.12 134 ALA A C 1
ATOM 1012 O O . ALA A 1 134 ? 4.830 -1.762 -10.624 1.00 95.12 134 ALA A O 1
ATOM 1013 N N . THR A 1 135 ? 3.360 -0.246 -9.864 1.00 98.31 135 THR A N 1
ATOM 1014 C CA . THR A 1 135 ? 2.870 -1.045 -8.724 1.00 98.31 135 THR A CA 1
ATOM 1015 C C . THR A 1 135 ? 2.214 -2.344 -9.182 1.00 98.31 135 THR A C 1
ATOM 1017 O O . THR A 1 135 ? 2.560 -3.419 -8.687 1.00 98.31 135 THR A O 1
ATOM 1020 N N . ARG A 1 136 ? 1.285 -2.275 -10.148 1.00 97.12 136 ARG A N 1
ATOM 1021 C CA . ARG A 1 136 ? 0.646 -3.482 -10.700 1.00 97.12 136 ARG A CA 1
ATOM 1022 C C . ARG A 1 136 ? 1.674 -4.394 -11.348 1.00 97.12 136 ARG A C 1
ATOM 1024 O O . ARG A 1 136 ? 1.695 -5.581 -11.057 1.00 97.12 136 ARG A O 1
ATOM 1031 N N . THR A 1 137 ? 2.578 -3.828 -12.137 1.00 97.38 137 THR A N 1
ATOM 1032 C CA . THR A 1 137 ? 3.639 -4.572 -12.825 1.00 97.38 137 THR A CA 1
ATOM 1033 C C . THR A 1 137 ? 4.591 -5.259 -11.840 1.00 97.38 137 THR A C 1
ATOM 1035 O O . THR A 1 137 ? 4.986 -6.403 -12.051 1.00 97.38 137 THR A O 1
ATOM 1038 N N . PHE A 1 138 ? 4.940 -4.606 -10.729 1.00 98.69 138 PHE A N 1
ATOM 1039 C CA . PHE A 1 138 ? 5.759 -5.201 -9.671 1.00 98.69 138 PHE A CA 1
ATOM 1040 C C . PHE A 1 138 ? 5.060 -6.399 -9.001 1.00 98.69 138 PHE A C 1
ATOM 1042 O O . PHE A 1 138 ? 5.692 -7.418 -8.715 1.00 98.69 138 PHE A O 1
ATOM 1049 N N . ILE A 1 139 ? 3.746 -6.310 -8.776 1.00 98.69 139 ILE A N 1
ATOM 1050 C CA . ILE A 1 139 ? 2.966 -7.363 -8.111 1.00 98.69 139 ILE A CA 1
ATOM 1051 C C . ILE A 1 139 ? 2.640 -8.518 -9.062 1.00 98.69 139 ILE A C 1
ATOM 1053 O O . ILE A 1 139 ? 2.891 -9.682 -8.745 1.00 98.69 139 ILE A O 1
ATOM 1057 N N . GLU A 1 140 ? 2.079 -8.204 -10.223 1.00 97.81 140 GLU A N 1
ATOM 1058 C CA . GLU A 1 140 ? 1.566 -9.167 -11.198 1.00 97.81 140 GLU A CA 1
ATOM 1059 C C . GLU A 1 140 ? 2.681 -9.799 -12.036 1.00 97.81 140 GLU A C 1
ATOM 1061 O O . GLU A 1 140 ? 2.501 -10.892 -12.584 1.00 97.81 140 GLU A O 1
ATOM 1066 N N . GLY A 1 141 ? 3.827 -9.123 -12.121 1.00 97.00 141 GLY A N 1
ATOM 1067 C CA . GLY A 1 141 ? 4.807 -9.343 -13.171 1.00 97.00 141 GLY A CA 1
ATOM 1068 C C . GLY A 1 141 ? 4.350 -8.694 -14.471 1.00 97.00 141 GLY A C 1
ATOM 1069 O O . GLY A 1 141 ? 3.415 -7.894 -14.503 1.00 97.00 141 GLY A O 1
ATOM 1070 N N . HIS A 1 142 ? 4.990 -9.063 -15.575 1.00 97.12 142 HIS A N 1
ATOM 1071 C CA . HIS A 1 142 ? 4.547 -8.609 -16.886 1.00 97.12 142 HIS A CA 1
ATOM 1072 C C . HIS A 1 142 ? 4.649 -9.706 -17.932 1.00 97.12 142 HIS A C 1
ATOM 1074 O O . HIS A 1 142 ? 5.628 -10.448 -18.001 1.00 97.12 142 HIS A O 1
ATOM 1080 N N . ARG A 1 143 ? 3.613 -9.814 -18.761 1.00 96.38 143 ARG A N 1
ATOM 1081 C CA . ARG A 1 143 ? 3.603 -10.684 -19.928 1.00 96.38 143 ARG A CA 1
ATOM 1082 C C . ARG A 1 143 ? 4.191 -9.917 -21.104 1.00 96.38 143 ARG A C 1
ATOM 1084 O O . ARG A 1 143 ? 3.537 -9.016 -21.606 1.00 96.38 143 ARG A O 1
ATOM 1091 N N . VAL A 1 144 ? 5.362 -10.333 -21.581 1.00 94.44 144 VAL A N 1
ATOM 1092 C CA . VAL A 1 144 ? 6.030 -9.718 -22.737 1.00 94.44 144 VAL A CA 1
ATOM 1093 C C . VAL A 1 144 ? 5.063 -9.650 -23.922 1.00 94.44 144 VAL A C 1
ATOM 1095 O O . VAL A 1 144 ? 4.636 -10.694 -24.425 1.00 94.44 144 VAL A O 1
ATOM 1098 N N . ALA A 1 145 ? 4.725 -8.442 -24.374 1.00 90.12 145 ALA A N 1
ATOM 1099 C CA . ALA A 1 145 ? 3.790 -8.234 -25.482 1.00 90.12 145 ALA A CA 1
ATOM 1100 C C . ALA A 1 145 ? 4.478 -8.009 -26.837 1.00 90.12 145 ALA A C 1
ATOM 1102 O O . ALA A 1 145 ? 3.875 -8.246 -27.883 1.00 90.12 145 ALA A O 1
ATOM 1103 N N . ILE A 1 146 ? 5.741 -7.574 -26.831 1.00 90.69 146 ILE A N 1
ATOM 1104 C CA . ILE A 1 146 ? 6.482 -7.183 -28.036 1.00 90.69 146 ILE A CA 1
ATOM 1105 C C . ILE A 1 146 ? 7.758 -8.016 -28.157 1.00 90.69 146 ILE A C 1
ATOM 1107 O O . ILE A 1 146 ? 8.518 -8.160 -27.202 1.00 90.69 146 ILE A O 1
ATOM 1111 N N . SER A 1 147 ? 8.006 -8.543 -29.357 1.00 91.25 147 SER A N 1
ATOM 1112 C CA . SER A 1 147 ? 9.288 -9.156 -29.708 1.00 91.25 147 SER A CA 1
ATOM 1113 C C . SER A 1 147 ? 10.275 -8.068 -30.120 1.00 91.25 147 SER A C 1
ATOM 1115 O O . SER A 1 147 ? 10.023 -7.348 -31.084 1.00 91.25 147 SER A O 1
ATOM 1117 N N . ALA A 1 148 ? 11.406 -7.972 -29.426 1.00 92.31 148 ALA A N 1
ATOM 1118 C CA . ALA A 1 148 ? 12.470 -7.023 -29.733 1.00 92.31 148 ALA A CA 1
ATOM 1119 C C . ALA A 1 148 ? 13.851 -7.627 -29.414 1.00 92.31 148 ALA A C 1
ATOM 1121 O O . ALA A 1 148 ? 13.950 -8.503 -28.548 1.00 92.31 148 ALA A O 1
ATOM 1122 N N . PRO A 1 149 ? 14.929 -7.173 -30.079 1.00 93.12 149 PRO A N 1
ATOM 1123 C CA . PRO A 1 149 ? 16.288 -7.515 -29.674 1.00 93.12 149 PRO A CA 1
ATOM 1124 C C . PRO A 1 149 ? 16.527 -7.146 -28.203 1.00 93.12 149 PRO A C 1
ATOM 1126 O O . PRO A 1 149 ? 16.264 -6.018 -27.795 1.00 93.12 149 PRO A O 1
ATOM 1129 N N . GLY A 1 150 ? 17.008 -8.101 -27.403 1.00 92.06 150 GLY A N 1
ATOM 1130 C CA . GLY A 1 150 ? 17.259 -7.891 -25.973 1.00 92.06 150 GLY A CA 1
ATOM 1131 C C . GLY A 1 150 ? 16.012 -7.881 -25.078 1.00 92.06 150 GLY A C 1
ATOM 1132 O O . GLY A 1 150 ? 16.137 -7.555 -23.897 1.00 92.06 150 GLY A O 1
ATOM 1133 N N . ALA A 1 151 ? 14.829 -8.242 -25.595 1.00 95.06 151 ALA A N 1
ATOM 1134 C CA . ALA A 1 151 ? 13.634 -8.456 -24.776 1.00 95.06 151 ALA A CA 1
ATOM 1135 C C . ALA A 1 151 ? 13.870 -9.542 -23.711 1.00 95.06 151 ALA A C 1
ATOM 1137 O O . ALA A 1 151 ? 14.670 -10.460 -23.907 1.00 95.06 151 ALA A O 1
ATOM 1138 N N . ALA A 1 152 ? 13.137 -9.469 -22.597 1.00 94.88 152 ALA A N 1
ATOM 1139 C CA . ALA A 1 152 ? 13.291 -10.408 -21.482 1.00 94.88 152 ALA A CA 1
ATOM 1140 C C . ALA A 1 152 ? 12.973 -11.866 -21.867 1.00 94.88 152 ALA A C 1
ATOM 1142 O O . ALA A 1 152 ? 13.443 -12.809 -21.232 1.00 94.88 152 ALA A O 1
ATOM 1143 N N . GLY A 1 153 ? 12.163 -12.056 -22.908 1.00 94.50 153 GLY A N 1
ATOM 1144 C CA . GLY A 1 153 ? 11.809 -13.358 -23.448 1.00 94.50 153 GLY A CA 1
ATOM 1145 C C . GLY A 1 153 ? 10.942 -13.237 -24.697 1.00 94.50 153 GLY A C 1
ATOM 1146 O O . GLY A 1 153 ? 10.710 -12.149 -25.219 1.00 94.50 153 GLY A O 1
ATOM 1147 N N . ARG A 1 154 ? 10.441 -14.377 -25.183 1.00 95.94 154 ARG A N 1
ATOM 1148 C CA . ARG A 1 154 ? 9.465 -14.415 -26.284 1.00 95.94 154 ARG A CA 1
ATOM 1149 C C . ARG A 1 154 ? 8.134 -13.786 -25.867 1.00 95.94 154 ARG A C 1
ATOM 1151 O O . ARG A 1 154 ? 7.781 -13.826 -24.691 1.00 95.94 154 ARG A O 1
ATOM 1158 N N . VAL A 1 155 ? 7.349 -13.317 -26.837 1.00 95.19 155 VAL A N 1
ATOM 1159 C CA . VAL A 1 155 ? 5.972 -12.859 -26.591 1.00 95.19 155 VAL A CA 1
ATOM 1160 C C . VAL A 1 155 ? 5.190 -13.923 -25.812 1.00 95.19 155 VAL A C 1
ATOM 1162 O O . VAL A 1 155 ? 5.235 -15.113 -26.130 1.00 95.19 155 VAL A O 1
ATOM 1165 N N . GLY A 1 156 ? 4.512 -13.493 -24.751 1.00 93.38 156 GLY A N 1
ATOM 1166 C CA . GLY A 1 156 ? 3.790 -14.355 -23.823 1.00 93.38 156 GLY A CA 1
ATOM 1167 C C . GLY A 1 156 ? 4.619 -14.896 -22.651 1.00 93.38 156 GLY A C 1
ATOM 1168 O O . GLY A 1 156 ? 4.020 -15.475 -21.744 1.00 93.38 156 GLY A O 1
ATOM 1169 N N . TYR A 1 157 ? 5.945 -14.711 -22.634 1.00 96.00 157 TYR A N 1
ATOM 1170 C CA . TYR A 1 157 ? 6.777 -14.976 -21.456 1.00 96.00 157 TYR A CA 1
ATOM 1171 C C . TYR A 1 157 ? 6.356 -14.072 -20.293 1.00 96.00 157 TYR A C 1
ATOM 1173 O O . TYR A 1 157 ? 6.075 -12.894 -20.503 1.00 96.00 157 TYR A O 1
ATOM 1181 N N . ILE A 1 158 ? 6.307 -14.623 -19.077 1.00 96.00 158 ILE A N 1
ATOM 1182 C CA . ILE A 1 158 ? 6.007 -13.857 -17.865 1.00 96.00 158 ILE A CA 1
ATOM 1183 C C . ILE A 1 158 ? 7.317 -13.489 -17.184 1.00 96.00 158 ILE A C 1
ATOM 1185 O O . ILE A 1 158 ? 8.001 -14.357 -16.640 1.00 96.00 158 ILE A O 1
ATOM 1189 N N . ILE A 1 159 ? 7.624 -12.197 -17.176 1.00 96.44 159 ILE A N 1
ATOM 1190 C CA . ILE A 1 159 ? 8.645 -11.632 -16.309 1.00 96.44 159 ILE A CA 1
ATOM 1191 C C . ILE A 1 159 ? 8.085 -11.639 -14.876 1.00 96.44 159 ILE A C 1
ATOM 1193 O O . ILE A 1 159 ? 6.998 -11.095 -14.661 1.00 96.44 159 ILE A O 1
ATOM 1197 N N . PRO A 1 160 ? 8.759 -12.283 -13.905 1.00 96.06 160 PRO A N 1
ATOM 1198 C CA . PRO A 1 160 ? 8.218 -12.460 -12.559 1.00 96.06 160 PRO A CA 1
ATOM 1199 C C . PRO A 1 160 ? 8.017 -11.146 -11.794 1.00 96.06 160 PRO A C 1
ATOM 1201 O O . PRO A 1 160 ? 8.958 -10.376 -11.632 1.00 96.06 160 PRO A O 1
ATOM 1204 N N . GLY A 1 161 ? 6.830 -10.963 -11.224 1.00 97.88 161 GLY A N 1
ATOM 1205 C CA . GLY A 1 161 ? 6.558 -10.073 -10.099 1.00 97.88 161 GLY A CA 1
ATOM 1206 C C . GLY A 1 161 ? 6.379 -10.860 -8.798 1.00 97.88 161 GLY A C 1
ATOM 1207 O O . GLY A 1 161 ? 6.855 -11.996 -8.658 1.00 97.88 161 GLY A O 1
ATOM 1208 N N . VAL A 1 162 ? 5.678 -10.267 -7.831 1.00 98.25 162 VAL A N 1
ATOM 1209 C CA . VAL A 1 162 ? 5.386 -10.888 -6.525 1.00 98.25 162 VAL A CA 1
ATOM 1210 C C . VAL A 1 162 ? 4.596 -12.192 -6.674 1.00 98.25 162 VAL A C 1
ATOM 1212 O O . VAL A 1 162 ? 4.939 -13.190 -6.038 1.00 98.25 162 VAL A O 1
ATOM 1215 N N . PHE A 1 163 ? 3.572 -12.236 -7.531 1.00 97.81 163 PHE A N 1
ATOM 1216 C CA . PHE A 1 163 ? 2.698 -13.410 -7.668 1.00 97.81 163 PHE A CA 1
ATOM 1217 C C . PHE A 1 163 ? 3.397 -14.661 -8.197 1.00 97.81 163 PHE A C 1
ATOM 1219 O O . PHE A 1 163 ? 2.927 -15.772 -7.951 1.00 97.81 163 PHE A O 1
ATOM 1226 N N . GLN A 1 164 ? 4.537 -14.509 -8.866 1.00 97.00 164 GLN A N 1
ATOM 1227 C CA . GLN A 1 164 ? 5.342 -15.631 -9.344 1.00 97.00 164 GLN A CA 1
ATOM 1228 C C . GLN A 1 164 ? 6.318 -16.157 -8.279 1.00 97.00 164 GLN A C 1
ATOM 1230 O O . GLN A 1 164 ? 7.002 -17.153 -8.519 1.00 97.00 164 GLN A O 1
ATOM 1235 N N . LYS A 1 165 ? 6.392 -15.545 -7.089 1.00 95.00 165 LYS A N 1
ATOM 1236 C CA . LYS A 1 165 ? 7.190 -16.077 -5.975 1.00 95.00 165 LYS A CA 1
ATOM 1237 C C . LYS A 1 165 ? 6.358 -17.100 -5.204 1.00 95.00 165 LYS A C 1
ATOM 1239 O O . LYS A 1 165 ? 5.358 -16.759 -4.584 1.00 95.00 165 LYS A O 1
ATOM 1244 N N . LYS A 1 166 ? 6.781 -18.369 -5.237 1.00 88.19 166 LYS A N 1
ATOM 1245 C CA . LYS A 1 166 ? 6.039 -19.543 -4.723 1.00 88.19 166 LYS A CA 1
ATOM 1246 C C . LYS A 1 166 ? 5.376 -19.323 -3.355 1.00 88.19 166 LYS A C 1
ATOM 1248 O O . LYS A 1 166 ? 4.229 -19.711 -3.162 1.00 88.19 166 LYS A O 1
ATOM 1253 N N . ASN A 1 167 ? 6.085 -18.672 -2.440 1.00 90.94 167 ASN A N 1
ATOM 1254 C CA . ASN A 1 167 ? 5.679 -18.492 -1.051 1.00 90.94 167 ASN A CA 1
ATOM 1255 C C . ASN A 1 167 ? 5.433 -17.019 -0.698 1.00 90.94 167 ASN A C 1
ATOM 1257 O O . ASN A 1 167 ? 5.578 -16.620 0.457 1.00 90.94 167 ASN A O 1
ATOM 1261 N N . TRP A 1 168 ? 5.044 -16.182 -1.667 1.00 94.94 168 TRP A N 1
ATOM 1262 C CA . TRP A 1 168 ? 4.890 -14.744 -1.431 1.00 94.94 168 TRP A CA 1
ATOM 1263 C C . TRP A 1 168 ? 3.927 -14.405 -0.286 1.00 94.94 168 TRP A C 1
ATOM 1265 O O . TRP A 1 168 ? 4.083 -13.360 0.340 1.00 94.94 168 TRP A O 1
ATOM 1275 N N . ARG A 1 169 ? 2.968 -15.291 0.023 1.00 92.31 169 ARG A N 1
ATOM 1276 C CA . ARG A 1 169 ? 2.015 -15.161 1.140 1.00 92.31 169 ARG A CA 1
ATOM 1277 C C . ARG A 1 169 ? 2.598 -15.503 2.513 1.00 92.31 169 ARG A C 1
ATOM 1279 O O . ARG A 1 169 ? 2.085 -15.016 3.515 1.00 92.31 169 ARG A O 1
ATOM 1286 N N . THR A 1 170 ? 3.629 -16.339 2.568 1.00 90.75 170 THR A N 1
ATOM 1287 C CA . THR A 1 170 ? 4.101 -16.966 3.814 1.00 90.75 170 THR A CA 1
ATOM 1288 C C . THR A 1 170 ? 5.527 -16.596 4.189 1.00 90.75 170 THR A C 1
ATOM 1290 O O . THR A 1 170 ? 5.836 -16.586 5.374 1.00 90.75 170 THR A O 1
ATOM 1293 N N . ASP A 1 171 ? 6.386 -16.280 3.219 1.00 90.38 171 ASP A N 1
ATOM 1294 C CA . ASP A 1 171 ? 7.784 -15.931 3.488 1.00 90.38 171 ASP A CA 1
ATOM 1295 C C . ASP A 1 171 ? 7.904 -14.603 4.257 1.00 90.38 171 ASP A C 1
ATOM 1297 O O . ASP A 1 171 ? 6.930 -13.886 4.495 1.00 90.38 171 ASP A O 1
ATOM 1301 N N . GLU A 1 172 ? 9.109 -14.213 4.655 1.00 88.75 172 GLU A N 1
ATOM 1302 C CA . GLU A 1 172 ? 9.314 -12.861 5.179 1.00 88.75 172 GLU A CA 1
ATOM 1303 C C . GLU A 1 172 ? 9.124 -11.842 4.050 1.00 88.75 172 GLU A C 1
ATOM 1305 O O . GLU A 1 172 ? 9.635 -12.018 2.944 1.00 88.75 172 GLU A O 1
ATOM 1310 N N . MET A 1 173 ? 8.375 -10.770 4.313 1.00 90.81 173 MET A N 1
ATOM 1311 C CA . MET A 1 173 ? 7.997 -9.797 3.280 1.00 90.81 173 MET A CA 1
ATOM 1312 C C . MET A 1 173 ? 9.220 -9.175 2.585 1.00 90.81 173 MET A C 1
ATOM 1314 O O . MET A 1 173 ? 9.211 -9.003 1.367 1.00 90.81 173 MET A O 1
ATOM 1318 N N . TRP A 1 174 ? 10.301 -8.911 3.327 1.00 88.38 174 TRP A N 1
ATOM 1319 C CA . TRP A 1 174 ? 11.544 -8.389 2.758 1.00 88.38 174 TRP A CA 1
ATOM 1320 C C . TRP A 1 174 ? 12.242 -9.397 1.831 1.00 88.38 174 TRP A C 1
ATOM 1322 O O . TRP A 1 174 ? 12.825 -8.992 0.827 1.00 88.38 174 TRP A O 1
ATOM 1332 N N . LYS A 1 175 ? 12.159 -10.709 2.117 1.00 92.94 175 LYS A N 1
ATOM 1333 C CA . LYS A 1 175 ? 12.714 -11.759 1.244 1.00 92.94 175 LYS A CA 1
ATOM 1334 C C . LYS A 1 175 ? 11.974 -11.784 -0.083 1.00 92.94 175 LYS A C 1
ATOM 1336 O O . LYS A 1 175 ? 12.616 -11.819 -1.126 1.00 92.94 175 LYS A O 1
ATOM 1341 N N . VAL A 1 176 ? 10.645 -11.677 -0.041 1.00 96.19 176 VAL A N 1
ATOM 1342 C CA . VAL A 1 176 ? 9.807 -11.594 -1.245 1.00 96.19 176 VAL A CA 1
ATOM 1343 C C . VAL A 1 176 ? 10.173 -10.362 -2.075 1.00 96.19 176 VAL A C 1
ATOM 1345 O O . VAL A 1 176 ? 10.395 -10.493 -3.275 1.00 96.19 176 VAL A O 1
ATOM 1348 N N . ALA A 1 177 ? 10.301 -9.189 -1.442 1.00 94.56 177 ALA A N 1
ATOM 1349 C CA . ALA A 1 177 ? 10.748 -7.960 -2.104 1.00 94.56 177 ALA A CA 1
ATOM 1350 C C . ALA A 1 177 ? 12.112 -8.145 -2.797 1.00 94.56 177 ALA A C 1
ATOM 1352 O O . ALA A 1 177 ? 12.245 -7.893 -3.996 1.00 94.56 177 ALA A O 1
ATOM 1353 N N . ALA A 1 178 ? 13.104 -8.659 -2.064 1.00 93.88 178 ALA A N 1
ATOM 1354 C CA . ALA A 1 178 ? 14.443 -8.912 -2.584 1.00 93.88 178 ALA A CA 1
ATOM 1355 C C . ALA A 1 178 ? 14.471 -9.997 -3.675 1.00 93.88 178 ALA A C 1
ATOM 1357 O O . ALA A 1 178 ? 15.317 -9.951 -4.560 1.00 93.88 178 ALA A O 1
ATOM 1358 N N . ASP A 1 179 ? 13.565 -10.974 -3.652 1.00 94.50 179 ASP A N 1
ATOM 1359 C CA . ASP A 1 179 ? 13.467 -12.001 -4.694 1.00 94.50 179 ASP A CA 1
ATOM 1360 C C . ASP A 1 179 ? 12.851 -11.489 -5.989 1.00 94.50 179 ASP A C 1
ATOM 1362 O O . ASP A 1 179 ? 13.133 -12.047 -7.051 1.00 94.50 179 ASP A O 1
ATOM 1366 N N . VAL A 1 180 ? 11.991 -10.470 -5.925 1.00 94.38 180 VAL A N 1
ATOM 1367 C CA . VAL A 1 180 ? 11.480 -9.791 -7.123 1.00 94.38 180 VAL A CA 1
ATOM 1368 C C . VAL A 1 180 ? 12.561 -8.896 -7.723 1.00 94.38 180 VAL A C 1
ATOM 1370 O O . VAL A 1 180 ? 12.793 -8.976 -8.924 1.00 94.38 180 VAL A O 1
ATOM 1373 N N . GLN A 1 181 ? 13.251 -8.113 -6.893 1.00 94.38 181 GLN A N 1
ATOM 1374 C CA . GLN A 1 181 ? 14.257 -7.143 -7.345 1.00 94.38 181 GLN A CA 1
ATOM 1375 C C . GLN A 1 181 ? 15.620 -7.762 -7.683 1.00 94.38 181 GLN A C 1
ATOM 1377 O O . GLN A 1 181 ? 16.362 -7.236 -8.503 1.00 94.38 181 GLN A O 1
ATOM 1382 N N . VAL A 1 182 ? 15.954 -8.903 -7.074 1.00 91.69 182 VAL A N 1
ATOM 1383 C CA . VAL A 1 182 ? 17.214 -9.638 -7.277 1.00 91.69 182 VAL A CA 1
ATOM 1384 C C . VAL A 1 182 ? 18.461 -8.740 -7.119 1.00 91.69 182 VAL A C 1
ATOM 1386 O O . VAL A 1 182 ? 19.340 -8.730 -7.984 1.00 91.69 182 VAL A O 1
ATOM 1389 N N . PRO A 1 183 ? 18.604 -7.982 -6.013 1.00 90.12 183 PRO A N 1
ATOM 1390 C CA . PRO A 1 183 ? 19.810 -7.195 -5.799 1.00 90.12 183 PRO A CA 1
ATOM 1391 C C . PRO A 1 183 ? 21.000 -8.117 -5.492 1.00 90.12 183 PRO A C 1
ATOM 1393 O O . PRO A 1 183 ? 20.842 -9.297 -5.153 1.00 90.12 183 PRO A O 1
ATOM 1396 N N . ALA A 1 184 ? 22.214 -7.560 -5.504 1.00 86.88 184 ALA A N 1
ATOM 1397 C CA . ALA A 1 184 ? 23.388 -8.289 -5.031 1.00 86.88 184 ALA A CA 1
ATOM 1398 C C . ALA A 1 184 ? 23.170 -8.814 -3.598 1.00 86.88 184 ALA A C 1
ATOM 1400 O O . ALA A 1 184 ? 22.595 -8.122 -2.757 1.00 86.88 184 ALA A O 1
ATOM 1401 N N . ALA A 1 185 ? 23.673 -10.018 -3.300 1.00 87.19 185 ALA A N 1
ATOM 1402 C CA . ALA A 1 185 ? 23.387 -10.737 -2.053 1.00 87.19 185 ALA A CA 1
ATOM 1403 C C . ALA A 1 185 ? 23.576 -9.884 -0.782 1.00 87.19 185 ALA A C 1
ATOM 1405 O O . ALA A 1 185 ? 22.730 -9.911 0.110 1.00 87.19 185 ALA A O 1
ATOM 1406 N N . LYS A 1 186 ? 24.633 -9.060 -0.742 1.00 89.75 186 LYS A N 1
ATOM 1407 C CA . LYS A 1 186 ? 24.943 -8.151 0.377 1.00 89.75 186 LYS A CA 1
ATOM 1408 C C . LYS A 1 186 ? 23.887 -7.067 0.641 1.00 89.75 186 LYS A C 1
ATOM 1410 O O . LYS A 1 186 ? 23.840 -6.536 1.742 1.00 89.75 186 LYS A O 1
ATOM 1415 N N . TYR A 1 187 ? 23.050 -6.739 -0.342 1.00 89.94 187 TYR A N 1
ATOM 1416 C CA . TYR A 1 187 ? 22.005 -5.715 -0.238 1.00 89.94 187 TYR A CA 1
ATOM 1417 C C . TYR A 1 187 ? 20.613 -6.295 0.007 1.00 89.94 187 TYR A C 1
ATOM 1419 O O . TYR A 1 187 ? 19.684 -5.545 0.287 1.00 89.94 187 TYR A O 1
ATOM 1427 N N . ARG A 1 188 ? 20.444 -7.624 -0.044 1.00 89.44 188 ARG A N 1
ATOM 1428 C CA . ARG A 1 188 ? 19.124 -8.256 0.106 1.00 89.44 188 ARG A CA 1
ATOM 1429 C C . ARG A 1 188 ? 18.428 -7.902 1.420 1.00 89.44 188 ARG A C 1
ATOM 1431 O O . ARG A 1 188 ? 17.216 -7.765 1.429 1.00 89.44 188 ARG A O 1
ATOM 1438 N N . TYR A 1 189 ? 19.169 -7.728 2.514 1.00 89.31 189 TYR A N 1
ATOM 1439 C CA . TYR A 1 189 ? 18.577 -7.391 3.813 1.00 89.31 189 TYR A CA 1
ATOM 1440 C C . TYR A 1 189 ? 18.140 -5.916 3.924 1.00 89.31 189 TYR A C 1
ATOM 1442 O O . TYR A 1 189 ? 17.434 -5.553 4.858 1.00 89.31 189 TYR A O 1
ATOM 1450 N N . TYR A 1 190 ? 18.513 -5.042 2.980 1.00 92.06 190 TYR A N 1
ATOM 1451 C CA . TYR A 1 190 ? 18.255 -3.601 3.109 1.00 92.06 190 TYR A CA 1
ATOM 1452 C C . TYR A 1 190 ? 16.763 -3.242 3.069 1.00 92.06 190 TYR A C 1
ATOM 1454 O O . TYR A 1 190 ? 16.367 -2.255 3.687 1.00 92.06 190 TYR A O 1
ATOM 1462 N N . TYR A 1 191 ? 15.917 -4.054 2.424 1.00 92.38 191 TYR A N 1
ATOM 1463 C CA . TYR A 1 191 ? 14.461 -3.859 2.459 1.00 92.38 191 TYR A CA 1
ATOM 1464 C C . TYR A 1 191 ? 13.898 -4.006 3.876 1.00 92.38 191 TYR A C 1
ATOM 1466 O O . TYR A 1 191 ? 13.002 -3.254 4.250 1.00 92.38 191 TYR A O 1
ATOM 1474 N N . GLU A 1 192 ? 14.457 -4.907 4.692 1.00 90.62 192 GLU A N 1
ATOM 1475 C CA . GLU A 1 192 ? 14.000 -5.124 6.071 1.00 90.62 192 GLU A CA 1
ATOM 1476 C C . GLU A 1 192 ? 14.240 -3.896 6.956 1.00 90.62 192 GLU A C 1
ATOM 1478 O O . GLU A 1 192 ? 13.486 -3.636 7.894 1.00 90.62 192 GLU A O 1
ATOM 1483 N N . TYR A 1 193 ? 15.236 -3.066 6.627 1.00 88.62 193 TYR A N 1
ATOM 1484 C CA . TYR A 1 193 ? 15.449 -1.797 7.323 1.00 88.62 193 TYR A CA 1
ATOM 1485 C C . TYR A 1 193 ? 14.240 -0.869 7.233 1.00 88.62 193 TYR A C 1
ATOM 1487 O O . TYR A 1 193 ? 13.975 -0.118 8.170 1.00 88.62 193 TYR A O 1
ATOM 1495 N N . TRP A 1 194 ? 13.487 -0.936 6.138 1.00 93.44 194 TRP A N 1
ATOM 1496 C CA . TRP A 1 194 ? 12.314 -0.100 5.919 1.00 93.44 194 TRP A CA 1
ATOM 1497 C C . TRP A 1 194 ? 11.040 -0.637 6.564 1.00 93.44 194 TRP A C 1
ATOM 1499 O O . TRP A 1 194 ? 10.073 0.116 6.652 1.00 93.44 194 TRP A O 1
ATOM 1509 N N . ARG A 1 195 ? 11.027 -1.885 7.052 1.00 86.19 195 ARG A N 1
ATOM 1510 C CA . ARG A 1 195 ? 9.815 -2.523 7.579 1.00 86.19 195 ARG A CA 1
ATOM 1511 C C . ARG A 1 195 ? 9.113 -1.692 8.667 1.00 86.19 195 ARG A C 1
ATOM 1513 O O . ARG A 1 195 ? 7.939 -1.400 8.463 1.00 86.19 195 ARG A O 1
ATOM 1520 N N . PRO A 1 196 ? 9.784 -1.199 9.731 1.00 73.25 196 PRO A N 1
ATOM 1521 C CA . PRO A 1 196 ? 9.103 -0.409 10.764 1.00 73.25 196 PRO A CA 1
ATOM 1522 C C . PRO A 1 196 ? 8.556 0.924 10.242 1.00 73.25 196 PRO A C 1
ATOM 1524 O O . PRO A 1 196 ? 7.472 1.346 10.624 1.00 73.25 196 PRO A O 1
ATOM 1527 N N . VAL A 1 197 ? 9.282 1.573 9.325 1.00 86.75 197 VAL A N 1
ATOM 1528 C CA . VAL A 1 197 ? 8.855 2.833 8.694 1.00 86.75 197 VAL A CA 1
ATOM 1529 C C . VAL A 1 197 ? 7.587 2.615 7.874 1.00 86.75 197 VAL A C 1
ATOM 1531 O O . VAL A 1 197 ? 6.654 3.405 7.958 1.00 86.75 197 VAL A O 1
ATOM 1534 N N . VAL A 1 198 ? 7.555 1.544 7.081 1.00 91.38 198 VAL A N 1
ATOM 1535 C CA . VAL A 1 198 ? 6.415 1.209 6.227 1.00 91.38 198 VAL A CA 1
ATOM 1536 C C . VAL A 1 198 ? 5.210 0.784 7.056 1.00 91.38 198 VAL A C 1
ATOM 1538 O O . VAL A 1 198 ? 4.113 1.254 6.781 1.00 91.38 198 VAL A O 1
ATOM 1541 N N . GLU A 1 199 ? 5.392 -0.062 8.070 1.00 82.12 199 GLU A N 1
ATOM 1542 C CA . GLU A 1 199 ? 4.301 -0.493 8.954 1.00 82.12 199 GLU A CA 1
ATOM 1543 C C . GLU A 1 199 ? 3.689 0.690 9.713 1.00 82.12 199 GLU A C 1
ATOM 1545 O O . GLU A 1 199 ? 2.466 0.797 9.784 1.00 82.12 199 GLU A O 1
ATOM 1550 N N . GLU A 1 200 ? 4.510 1.629 10.186 1.00 79.06 200 GLU A N 1
ATOM 1551 C CA . GLU A 1 200 ? 4.027 2.865 10.803 1.00 79.06 200 GLU A CA 1
ATOM 1552 C C . GLU A 1 200 ? 3.285 3.745 9.788 1.00 79.06 200 GLU A C 1
ATOM 1554 O O . GLU A 1 200 ? 2.183 4.210 10.056 1.00 79.06 200 GLU A O 1
ATOM 1559 N N . MET A 1 201 ? 3.826 3.925 8.578 1.00 83.81 201 MET A N 1
ATOM 1560 C CA . MET A 1 201 ? 3.139 4.668 7.517 1.00 83.81 201 MET A CA 1
ATOM 1561 C C . MET A 1 201 ? 1.782 4.044 7.165 1.00 83.81 201 MET A C 1
ATOM 1563 O O . MET A 1 201 ? 0.808 4.778 7.014 1.00 83.81 201 MET A O 1
ATOM 1567 N N . VAL A 1 202 ? 1.704 2.715 7.047 1.00 81.81 202 VAL A N 1
ATOM 1568 C CA . VAL A 1 202 ? 0.451 1.984 6.801 1.00 81.81 202 VAL A CA 1
ATOM 1569 C C . VAL A 1 202 ? -0.511 2.169 7.968 1.00 81.81 202 VAL A C 1
ATOM 1571 O O . VAL A 1 202 ? -1.662 2.510 7.736 1.00 81.81 202 VAL A O 1
ATOM 1574 N N . THR A 1 203 ? -0.040 2.051 9.208 1.00 73.69 203 THR A N 1
ATOM 1575 C CA . THR A 1 203 ? -0.865 2.266 10.407 1.00 73.69 203 THR A CA 1
ATOM 1576 C C . THR A 1 203 ? -1.441 3.684 10.437 1.00 73.69 203 THR A C 1
ATOM 1578 O O . THR A 1 203 ? -2.639 3.867 10.638 1.00 73.69 203 THR A O 1
ATOM 1581 N N . LEU A 1 204 ? -0.622 4.698 10.148 1.00 68.69 204 LEU A N 1
ATOM 1582 C CA . LEU A 1 204 ? -1.058 6.095 10.051 1.00 68.69 204 LEU A CA 1
ATOM 1583 C C . LEU A 1 204 ? -2.022 6.328 8.875 1.00 68.69 204 LEU A C 1
ATOM 1585 O O . LEU A 1 204 ? -2.897 7.188 8.955 1.00 68.69 204 LEU A O 1
ATOM 1589 N N . MET A 1 205 ? -1.877 5.564 7.788 1.00 68.69 205 MET A N 1
ATOM 1590 C CA . MET A 1 205 ? -2.795 5.555 6.643 1.00 68.69 205 MET A CA 1
ATOM 1591 C C . MET A 1 205 ? -4.120 4.876 6.938 1.00 68.69 205 MET A C 1
ATOM 1593 O O . MET A 1 205 ? -5.135 5.319 6.426 1.00 68.69 205 MET A O 1
ATOM 1597 N N . GLU A 1 206 ? -4.119 3.829 7.752 1.00 63.41 206 GLU A N 1
ATOM 1598 C CA . GLU A 1 206 ? -5.316 3.091 8.155 1.00 63.41 206 GLU A CA 1
ATOM 1599 C C . GLU A 1 206 ? -6.055 3.791 9.309 1.00 63.41 206 GLU A C 1
ATOM 1601 O O . GLU A 1 206 ? -7.270 3.649 9.441 1.00 63.41 206 GLU A O 1
ATOM 1606 N N . GLY A 1 207 ? -5.345 4.619 10.087 1.00 44.78 207 GLY A N 1
ATOM 1607 C CA . GLY A 1 207 ? -5.898 5.604 11.024 1.00 44.78 207 GLY A CA 1
ATOM 1608 C C . GLY A 1 207 ? -6.381 6.901 10.360 1.00 44.78 207 GLY A C 1
ATOM 1609 O O . GLY A 1 207 ? -7.079 7.698 10.987 1.00 44.78 207 GLY A O 1
ATOM 1610 N N . ARG A 1 208 ? -6.063 7.108 9.077 1.00 44.03 208 ARG A N 1
ATOM 1611 C CA . ARG A 1 208 ? -6.681 8.127 8.227 1.00 44.03 208 ARG A CA 1
ATOM 1612 C C . ARG A 1 208 ? -7.805 7.490 7.433 1.00 44.03 208 ARG A C 1
ATOM 1614 O O . ARG A 1 208 ? -7.623 6.503 6.735 1.00 44.03 208 ARG A O 1
ATOM 1621 N N . THR A 1 209 ? -8.982 8.100 7.461 1.00 38.44 209 THR A N 1
ATOM 1622 C CA . THR A 1 209 ? -9.948 7.827 6.392 1.00 38.44 209 THR A CA 1
ATOM 1623 C C . THR A 1 209 ? -9.268 8.238 5.076 1.00 38.44 209 THR A C 1
ATOM 1625 O O . THR A 1 209 ? -8.759 9.363 5.028 1.00 38.44 209 THR A O 1
ATOM 1628 N N . PRO A 1 210 ? -9.189 7.370 4.047 1.00 35.03 210 PRO A N 1
ATOM 1629 C CA . PRO A 1 210 ? -8.467 7.680 2.820 1.00 35.03 210 PRO A CA 1
ATOM 1630 C C . PRO A 1 210 ? -8.923 9.035 2.288 1.00 35.03 210 PRO A C 1
ATOM 1632 O O . PRO A 1 210 ? -10.113 9.232 2.036 1.00 35.03 210 PRO A O 1
ATOM 1635 N N . THR A 1 211 ? -7.994 9.978 2.123 1.00 30.58 211 THR A N 1
ATOM 1636 C CA . THR A 1 211 ? -8.274 11.189 1.350 1.00 30.58 211 THR A CA 1
ATOM 1637 C C . THR A 1 211 ? -8.250 10.776 -0.106 1.00 30.58 211 THR A C 1
ATOM 1639 O O . THR A 1 211 ? -7.231 10.849 -0.788 1.00 30.58 211 THR A O 1
ATOM 1642 N N . THR A 1 212 ? -9.373 10.232 -0.545 1.00 33.69 212 THR A N 1
ATOM 1643 C CA . THR A 1 212 ? -9.553 9.842 -1.925 1.00 33.69 212 THR A CA 1
ATOM 1644 C C . THR A 1 212 ? -9.648 11.104 -2.758 1.00 33.69 212 THR A C 1
ATOM 1646 O O . THR A 1 212 ? -10.402 12.023 -2.434 1.00 33.69 212 THR A O 1
ATOM 1649 N N . VAL A 1 213 ? -8.919 11.120 -3.867 1.00 32.84 213 VAL A N 1
ATOM 1650 C CA . VAL A 1 213 ? -9.285 11.928 -5.025 1.00 32.84 213 VAL A CA 1
ATOM 1651 C C . VAL A 1 213 ? -10.750 11.609 -5.330 1.00 32.84 213 VAL A C 1
ATOM 1653 O O . VAL A 1 213 ? -11.083 10.483 -5.699 1.00 32.84 213 VAL A O 1
ATOM 1656 N N . GLY A 1 214 ? -11.638 12.558 -5.031 1.00 38.81 214 GLY A N 1
ATOM 1657 C CA . GLY A 1 214 ? -13.048 12.563 -5.425 1.00 38.81 214 GLY A CA 1
ATOM 1658 C C . GLY A 1 214 ? -13.875 11.292 -5.190 1.00 38.81 214 GLY A C 1
ATOM 1659 O O . GLY A 1 214 ? -14.848 11.098 -5.913 1.00 38.81 214 GLY A O 1
ATOM 1660 N N . THR A 1 215 ? -13.549 10.421 -4.226 1.00 44.62 215 THR A N 1
ATOM 1661 C CA . THR A 1 215 ? -14.438 9.298 -3.880 1.00 44.62 215 THR A CA 1
ATOM 1662 C C . THR A 1 215 ? -15.328 9.708 -2.731 1.00 44.62 215 THR A C 1
ATOM 1664 O O . THR A 1 215 ? -14.878 10.118 -1.665 1.00 44.62 215 THR A O 1
ATOM 1667 N N . VAL A 1 216 ? -16.623 9.605 -2.979 1.00 56.50 216 VAL A N 1
ATOM 1668 C CA . VAL A 1 216 ? -17.655 9.928 -2.014 1.00 56.50 216 VAL A CA 1
ATOM 1669 C C . VAL A 1 216 ? -17.459 9.115 -0.725 1.00 56.50 216 VAL A C 1
ATOM 1671 O O . VAL A 1 216 ? -17.444 7.882 -0.764 1.00 56.50 216 VAL A O 1
ATOM 1674 N N . ASN A 1 217 ? -17.335 9.789 0.427 1.00 67.06 217 ASN A N 1
ATOM 1675 C CA . ASN A 1 217 ? -17.369 9.113 1.722 1.00 67.06 217 ASN A CA 1
ATOM 1676 C C . ASN A 1 217 ? -18.806 8.656 1.983 1.00 67.06 217 ASN A C 1
ATOM 1678 O O . ASN A 1 217 ? -19.666 9.424 2.411 1.00 67.06 217 ASN A O 1
ATOM 1682 N N . VAL A 1 218 ? -19.057 7.372 1.745 1.00 78.25 218 VAL A N 1
ATOM 1683 C CA . VAL A 1 218 ? -20.379 6.748 1.890 1.00 78.25 218 VAL A CA 1
ATOM 1684 C C . VAL A 1 218 ? -20.943 6.828 3.310 1.00 78.25 218 VAL A C 1
ATOM 1686 O O . VAL A 1 218 ? -22.117 6.547 3.512 1.00 78.25 218 VAL A O 1
ATOM 1689 N N . TYR A 1 219 ? -20.153 7.216 4.306 1.00 83.81 219 TYR A N 1
ATOM 1690 C CA . TYR A 1 219 ? -20.617 7.368 5.681 1.00 83.81 219 TYR A CA 1
ATOM 1691 C C . TYR A 1 219 ? -21.023 8.799 6.032 1.00 83.81 219 TYR A C 1
ATOM 1693 O O . TYR A 1 219 ? -21.740 8.982 7.009 1.00 83.81 219 TYR A O 1
ATOM 1701 N N . THR A 1 220 ? -20.585 9.803 5.268 1.00 82.25 220 THR A N 1
ATOM 1702 C CA . THR A 1 220 ? -20.792 11.226 5.599 1.00 82.25 220 THR A CA 1
ATOM 1703 C C . THR A 1 220 ? -21.382 12.052 4.462 1.00 82.25 220 THR A C 1
ATOM 1705 O O . THR A 1 220 ? -21.878 13.148 4.694 1.00 82.25 220 THR A O 1
ATOM 1708 N N . THR A 1 221 ? -21.360 11.553 3.229 1.00 80.00 221 THR A N 1
ATOM 1709 C CA . THR A 1 221 ? -21.901 12.254 2.064 1.00 80.00 221 THR A CA 1
ATOM 1710 C C . THR A 1 221 ? -23.268 11.689 1.708 1.00 80.00 221 THR A C 1
ATOM 1712 O O . THR A 1 221 ? -23.388 10.522 1.332 1.00 80.00 221 THR A O 1
ATOM 1715 N N . ALA A 1 222 ? -24.311 12.513 1.797 1.00 85.50 222 ALA A N 1
ATOM 1716 C CA . ALA A 1 222 ? -25.655 12.117 1.390 1.00 85.50 222 ALA A CA 1
ATOM 1717 C C . ALA A 1 222 ? -25.711 11.753 -0.107 1.00 85.50 222 ALA A C 1
ATOM 1719 O O . ALA A 1 222 ? -25.030 12.353 -0.936 1.00 85.50 222 ALA A O 1
ATOM 1720 N N . GLY A 1 223 ? -26.536 10.768 -0.451 1.00 84.44 223 GLY A N 1
ATOM 1721 C CA . GLY A 1 223 ? -26.735 10.295 -1.820 1.00 84.44 223 GLY A CA 1
ATOM 1722 C C . GLY A 1 223 ? -26.747 8.776 -1.924 1.00 84.44 223 GLY A C 1
ATOM 1723 O O . GLY A 1 223 ? -26.610 8.066 -0.927 1.00 84.44 223 GLY A O 1
ATOM 1724 N N . ASP A 1 224 ? -26.952 8.286 -3.140 1.00 85.06 224 ASP A N 1
ATOM 1725 C CA . ASP A 1 224 ? -26.797 6.874 -3.472 1.00 85.06 224 ASP A CA 1
ATOM 1726 C C . ASP A 1 224 ? -25.475 6.715 -4.229 1.00 85.06 224 ASP A C 1
ATOM 1728 O O . ASP A 1 224 ? -25.245 7.388 -5.233 1.00 85.06 224 ASP A O 1
ATOM 1732 N N . HIS A 1 225 ? -24.599 5.839 -3.740 1.00 73.75 225 HIS A N 1
ATOM 1733 C CA . HIS A 1 225 ? -23.213 5.736 -4.201 1.00 73.75 225 HIS A CA 1
ATOM 1734 C C . HIS A 1 225 ? -22.883 4.316 -4.637 1.00 73.75 225 HIS A C 1
ATOM 1736 O O . HIS A 1 225 ? -23.407 3.344 -4.092 1.00 73.75 225 HIS A O 1
ATOM 1742 N N . THR A 1 226 ? -21.957 4.178 -5.582 1.00 68.38 226 THR A N 1
ATOM 1743 C CA . THR A 1 226 ? -21.289 2.900 -5.852 1.00 68.38 226 THR A CA 1
ATOM 1744 C C . THR A 1 226 ? -19.806 3.065 -5.570 1.00 68.38 226 THR A C 1
ATOM 1746 O O . THR A 1 226 ? -19.106 3.738 -6.316 1.00 68.38 226 THR A O 1
ATOM 1749 N N . VAL A 1 227 ? -19.334 2.466 -4.476 1.00 53.84 227 VAL A N 1
ATOM 1750 C CA . VAL A 1 227 ? -17.946 2.583 -4.005 1.00 53.84 227 VAL A CA 1
ATOM 1751 C C . VAL A 1 227 ? -17.419 1.185 -3.708 1.00 53.84 227 VAL A C 1
ATOM 1753 O O . VAL A 1 227 ? -18.083 0.399 -3.028 1.00 53.84 227 VAL A O 1
ATOM 1756 N N . ASN A 1 228 ? -16.241 0.853 -4.246 1.00 52.16 228 ASN A N 1
ATOM 1757 C CA . ASN A 1 228 ? -15.612 -0.470 -4.125 1.00 52.16 228 ASN A CA 1
ATOM 1758 C C . ASN A 1 228 ? -16.527 -1.633 -4.570 1.00 52.16 228 ASN A C 1
ATOM 1760 O O . ASN A 1 228 ? -16.582 -2.678 -3.922 1.00 52.16 228 ASN A O 1
ATOM 1764 N N . GLY A 1 229 ? -17.302 -1.436 -5.646 1.00 55.38 229 GLY A N 1
ATOM 1765 C CA . GLY A 1 229 ? -18.227 -2.447 -6.182 1.00 55.38 229 GLY A CA 1
ATOM 1766 C C . GLY A 1 229 ? -19.463 -2.717 -5.314 1.00 55.38 229 GLY A C 1
ATOM 1767 O O . GLY A 1 229 ? -20.187 -3.682 -5.553 1.00 55.38 229 GLY A O 1
ATOM 1768 N N . ARG A 1 230 ? -19.719 -1.884 -4.300 1.00 64.88 230 ARG A N 1
ATOM 1769 C CA . ARG A 1 230 ? -20.875 -1.987 -3.401 1.00 64.88 230 ARG A CA 1
ATOM 1770 C C . ARG A 1 230 ? -21.787 -0.787 -3.578 1.00 64.88 230 ARG A C 1
ATOM 1772 O O . ARG A 1 230 ? -21.302 0.330 -3.749 1.00 64.88 230 ARG A O 1
ATOM 1779 N N . LYS A 1 231 ? -23.100 -1.019 -3.511 1.00 74.31 231 LYS A N 1
ATOM 1780 C CA . LYS A 1 231 ? -24.089 0.062 -3.512 1.00 74.31 231 LYS A CA 1
ATOM 1781 C C . LYS A 1 231 ? -24.310 0.539 -2.083 1.00 74.31 231 LYS A C 1
ATOM 1783 O O . LYS A 1 231 ? -24.517 -0.281 -1.186 1.00 74.31 231 LYS A O 1
ATOM 1788 N N . TRP A 1 232 ? -24.294 1.849 -1.908 1.00 86.56 232 TRP A N 1
ATOM 1789 C CA . TRP A 1 232 ? -24.486 2.550 -0.648 1.00 86.56 232 TRP A CA 1
ATOM 1790 C C . TRP A 1 232 ? -25.619 3.556 -0.786 1.00 86.56 232 TRP A C 1
ATOM 1792 O O . TRP A 1 232 ? -25.823 4.122 -1.856 1.00 86.56 232 TRP A O 1
ATOM 1802 N N . GLN A 1 233 ? -26.346 3.773 0.297 1.00 91.75 233 GLN A N 1
ATOM 1803 C CA . GLN A 1 233 ? -27.377 4.788 0.392 1.00 91.75 233 GLN A CA 1
ATOM 1804 C C . GLN A 1 233 ? -27.179 5.543 1.696 1.00 91.75 233 GLN A C 1
ATOM 1806 O O . GLN A 1 233 ? -27.300 4.968 2.777 1.00 91.75 233 GLN A O 1
ATOM 1811 N N . THR A 1 234 ? -26.921 6.837 1.583 1.00 91.88 234 THR A N 1
ATOM 1812 C CA . THR A 1 234 ? -26.575 7.691 2.715 1.00 91.88 234 THR A CA 1
ATOM 1813 C C . THR A 1 234 ? -27.535 8.857 2.773 1.00 91.88 234 THR A C 1
ATOM 1815 O O . THR A 1 234 ? -27.801 9.517 1.765 1.00 91.88 234 THR A O 1
ATOM 1818 N N . ARG A 1 235 ? -28.104 9.106 3.946 1.00 94.81 235 ARG A N 1
ATOM 1819 C CA . ARG A 1 235 ? -28.984 10.251 4.198 1.00 94.81 235 ARG A CA 1
ATOM 1820 C C . ARG A 1 235 ? -28.498 10.948 5.452 1.00 94.81 235 ARG A C 1
ATOM 1822 O O . ARG A 1 235 ? -28.194 10.260 6.420 1.00 94.81 235 ARG A O 1
ATOM 1829 N N . CYS A 1 236 ? -28.393 12.270 5.404 1.00 91.38 236 CYS A N 1
ATOM 1830 C CA . CYS A 1 236 ? -27.930 13.078 6.522 1.00 91.38 236 CYS A CA 1
ATOM 1831 C C . CYS A 1 236 ? -29.049 14.006 6.980 1.00 91.38 236 CYS A C 1
ATOM 1833 O O . CYS A 1 236 ? -29.783 14.548 6.153 1.00 91.38 236 CYS A O 1
ATOM 1835 N N . GLU A 1 237 ? -29.174 14.161 8.289 1.00 90.94 237 GLU A N 1
ATOM 1836 C CA . GLU A 1 237 ? -30.181 14.981 8.945 1.00 90.94 237 GLU A CA 1
ATOM 1837 C C . GLU A 1 237 ? -29.575 15.671 10.178 1.00 90.94 237 GLU A C 1
ATOM 1839 O O . GLU A 1 237 ? -28.653 15.116 10.790 1.00 90.94 237 GLU A O 1
ATOM 1844 N N . PRO A 1 238 ? -30.089 16.845 10.584 1.00 94.19 238 PRO A N 1
ATOM 1845 C CA . PRO A 1 238 ? -29.708 17.441 11.856 1.00 94.19 238 PRO A CA 1
ATOM 1846 C C . PRO A 1 238 ? -30.045 16.491 13.007 1.00 94.19 238 PRO A C 1
ATOM 1848 O O . PRO A 1 238 ? -31.189 16.058 13.159 1.00 94.19 238 PRO A O 1
ATOM 1851 N N . TYR A 1 239 ? -29.052 16.162 13.827 1.00 91.06 239 TYR A N 1
ATOM 1852 C CA . TYR A 1 239 ? -29.252 15.429 15.078 1.00 91.06 239 TYR A CA 1
ATOM 1853 C C . TYR A 1 239 ? -29.513 16.386 16.244 1.00 91.06 239 TYR A C 1
ATOM 1855 O O . TYR A 1 239 ? -30.356 16.117 17.099 1.00 91.06 239 TYR A O 1
ATOM 1863 N N . SER A 1 240 ? -28.809 17.517 16.262 1.00 90.44 240 SER A N 1
ATOM 1864 C CA . SER A 1 240 ? -29.016 18.628 17.191 1.00 90.44 240 SER A CA 1
ATOM 1865 C C . SER A 1 240 ? -28.845 19.964 16.451 1.00 90.44 240 SER A C 1
ATOM 1867 O O . SER A 1 240 ? -28.760 19.997 15.227 1.00 90.44 240 SER A O 1
ATOM 1869 N N . LYS A 1 241 ? -28.787 21.086 17.184 1.00 86.00 241 LYS A N 1
ATOM 1870 C CA . LYS A 1 241 ? -28.473 22.403 16.597 1.00 86.00 241 LYS A CA 1
ATOM 1871 C C . LYS A 1 241 ? -27.044 22.500 16.048 1.00 86.00 241 LYS A C 1
ATOM 1873 O O . LYS A 1 241 ? -26.793 23.365 15.219 1.00 86.00 241 LYS A O 1
ATOM 1878 N N . THR A 1 242 ? -26.126 21.677 16.552 1.00 88.06 242 THR A N 1
ATOM 1879 C CA . THR A 1 242 ? -24.682 21.750 16.264 1.00 88.06 242 THR A CA 1
ATOM 1880 C C . THR A 1 242 ? -24.115 20.454 15.692 1.00 88.06 242 THR A C 1
ATOM 1882 O O . THR A 1 242 ? -22.959 20.423 15.284 1.00 88.06 242 THR A O 1
ATOM 1885 N N . ILE A 1 243 ? -24.915 19.386 15.644 1.00 88.56 243 ILE A N 1
ATOM 1886 C CA . ILE A 1 243 ? -24.483 18.058 15.216 1.00 88.56 243 ILE A CA 1
ATOM 1887 C C . ILE A 1 243 ? -25.391 17.585 14.088 1.00 88.56 243 ILE A C 1
ATOM 1889 O O . ILE A 1 243 ? -26.601 17.446 14.278 1.00 88.56 243 ILE A O 1
ATOM 1893 N N . ASP A 1 244 ? -24.787 17.232 12.961 1.00 91.06 244 ASP A N 1
ATOM 1894 C CA . ASP A 1 244 ? -25.435 16.488 11.885 1.00 91.06 244 ASP A CA 1
ATOM 1895 C C . ASP A 1 244 ? -25.140 14.991 12.010 1.00 91.06 244 ASP A C 1
ATOM 1897 O O . ASP A 1 244 ? -24.070 14.572 12.462 1.00 91.06 244 ASP A O 1
ATOM 1901 N N . ARG A 1 245 ? -26.087 14.159 11.578 1.00 95.75 245 ARG A N 1
ATOM 1902 C CA . ARG A 1 245 ? -25.942 12.703 11.562 1.00 95.75 245 ARG A CA 1
ATOM 1903 C C . ARG A 1 245 ? -26.305 12.139 10.204 1.00 95.75 245 ARG A C 1
ATOM 1905 O O . ARG A 1 245 ? -27.375 12.409 9.673 1.00 95.75 245 ARG A O 1
ATOM 1912 N N . CYS A 1 246 ? -25.451 11.263 9.697 1.00 93.38 246 CYS A N 1
ATOM 1913 C CA . CYS A 1 246 ? -25.686 10.482 8.498 1.00 93.38 246 CYS A CA 1
ATOM 1914 C C . CYS A 1 246 ? -26.012 9.025 8.840 1.00 93.38 246 CYS A C 1
ATOM 1916 O O . CYS A 1 246 ? -25.356 8.401 9.672 1.00 93.38 246 CYS A O 1
ATOM 1918 N N . THR A 1 247 ? -27.016 8.466 8.171 1.00 96.12 247 THR A N 1
ATOM 1919 C CA . THR A 1 247 ? -27.330 7.036 8.171 1.00 96.12 247 THR A CA 1
ATOM 1920 C C . THR A 1 247 ? -26.821 6.428 6.877 1.00 96.12 247 THR A C 1
ATOM 1922 O O . THR A 1 247 ? -27.305 6.796 5.806 1.00 96.12 247 THR A O 1
ATOM 1925 N N . ALA A 1 248 ? -25.892 5.476 6.971 1.00 90.44 248 ALA A N 1
ATOM 1926 C CA . ALA A 1 248 ? -25.402 4.713 5.833 1.00 90.44 248 ALA A CA 1
ATOM 1927 C C . ALA A 1 248 ? -26.082 3.340 5.780 1.00 90.44 248 ALA A C 1
ATOM 1929 O O . ALA A 1 248 ? -26.057 2.559 6.737 1.00 90.44 248 ALA A O 1
ATOM 1930 N N . LYS A 1 249 ? -26.671 3.031 4.628 1.00 92.25 249 LYS A N 1
ATOM 1931 C CA . LYS A 1 249 ? -27.170 1.709 4.259 1.00 92.25 249 LYS A CA 1
ATOM 1932 C C . LYS A 1 249 ? -26.305 1.131 3.150 1.00 92.25 249 LYS A C 1
ATOM 1934 O O . LYS A 1 249 ? -25.805 1.859 2.297 1.00 92.25 249 LYS A O 1
ATOM 1939 N N . ILE A 1 250 ? -26.169 -0.184 3.138 1.00 87.00 250 ILE A N 1
ATOM 1940 C CA . ILE A 1 250 ? -25.444 -0.938 2.119 1.00 87.00 250 ILE A CA 1
ATOM 1941 C C . ILE A 1 250 ? -26.382 -1.962 1.486 1.00 87.00 250 ILE A C 1
ATOM 1943 O O . ILE A 1 250 ? -27.171 -2.606 2.179 1.00 87.00 250 ILE A O 1
ATOM 1947 N N . TRP A 1 251 ? -26.316 -2.116 0.166 1.00 86.12 251 TRP A N 1
ATOM 1948 C CA . TRP A 1 251 ? -27.024 -3.191 -0.517 1.00 86.12 251 TRP A CA 1
ATOM 1949 C C . TRP A 1 251 ? -26.265 -4.496 -0.296 1.00 86.12 251 TRP A C 1
ATOM 1951 O O . TRP A 1 251 ? -25.146 -4.666 -0.788 1.00 86.12 251 TRP A O 1
ATOM 1961 N N . SER A 1 252 ? -26.855 -5.414 0.461 1.00 81.88 252 SER A N 1
ATOM 1962 C CA . SER A 1 252 ? -26.209 -6.674 0.821 1.00 81.88 252 SER A CA 1
ATOM 1963 C C . SER A 1 252 ? -27.222 -7.799 1.008 1.00 81.88 252 SER A C 1
ATOM 1965 O O . SER A 1 252 ? -28.424 -7.568 1.153 1.00 81.88 252 SER A O 1
ATOM 1967 N N . THR A 1 253 ? -26.722 -9.033 0.993 1.00 83.75 253 THR A N 1
ATOM 1968 C CA . THR A 1 253 ? -27.492 -10.218 1.372 1.00 83.75 253 THR A CA 1
ATOM 1969 C C . THR A 1 253 ? -27.566 -10.305 2.892 1.00 83.75 253 THR A C 1
ATOM 1971 O O . THR A 1 253 ? -26.530 -10.393 3.553 1.00 83.75 253 THR A O 1
ATOM 1974 N N . GLN A 1 254 ? -28.775 -10.318 3.445 1.00 81.94 254 GLN A N 1
ATOM 1975 C CA . GLN A 1 254 ? -29.027 -10.613 4.852 1.00 81.94 254 GLN A CA 1
ATOM 1976 C C . GLN A 1 254 ? -29.636 -12.009 4.976 1.00 81.94 254 GLN A C 1
ATOM 1978 O O . GLN A 1 254 ? -30.463 -12.407 4.158 1.00 81.94 254 GLN A O 1
ATOM 1983 N N . VAL A 1 255 ? -29.221 -12.748 6.002 1.00 83.69 255 VAL A N 1
ATOM 1984 C CA . VAL A 1 255 ? -29.876 -13.992 6.412 1.00 83.69 255 VAL A CA 1
ATOM 1985 C C . VAL A 1 255 ? -30.825 -13.649 7.554 1.00 83.69 255 VAL A C 1
ATOM 1987 O O . VAL A 1 255 ? -30.389 -13.062 8.544 1.00 83.69 255 VAL A O 1
ATOM 1990 N N . SER A 1 256 ? -32.095 -14.015 7.435 1.00 83.62 256 SER A N 1
ATOM 1991 C CA . SER A 1 256 ? -33.093 -13.880 8.497 1.00 83.62 256 SER A CA 1
ATOM 1992 C C . SER A 1 256 ? -33.780 -15.216 8.764 1.00 83.62 256 SER A C 1
ATOM 1994 O O . SER A 1 256 ? -33.706 -16.142 7.954 1.00 83.62 256 SER A O 1
ATOM 1996 N N . ARG A 1 257 ? -34.428 -15.333 9.925 1.00 83.31 257 ARG A N 1
ATOM 1997 C CA . ARG A 1 257 ? -35.244 -16.497 10.268 1.00 83.31 257 ARG A CA 1
ATOM 1998 C C . ARG A 1 257 ? -36.708 -16.171 9.980 1.00 83.31 257 ARG A C 1
ATOM 2000 O O . ARG A 1 257 ? -37.253 -15.261 10.596 1.00 83.31 257 ARG A O 1
ATOM 2007 N N . VAL A 1 258 ? -37.324 -16.893 9.052 1.00 83.69 258 VAL A N 1
ATOM 2008 C CA . VAL A 1 258 ? -38.742 -16.758 8.685 1.00 83.69 258 VAL A CA 1
ATOM 2009 C C . VAL A 1 258 ? -39.372 -18.136 8.839 1.00 83.69 258 VAL A C 1
ATOM 2011 O O . VAL A 1 258 ? -38.860 -19.102 8.278 1.00 83.69 258 VAL A O 1
ATOM 2014 N N . ASP A 1 259 ? -40.399 -18.251 9.683 1.00 85.19 259 ASP A N 1
ATOM 2015 C CA . ASP A 1 259 ? -41.099 -19.514 9.979 1.00 85.19 259 ASP A CA 1
ATOM 2016 C C . ASP A 1 259 ? -40.160 -20.682 10.348 1.00 85.19 259 ASP A C 1
ATOM 2018 O O . ASP A 1 259 ? -40.330 -21.830 9.943 1.00 85.19 259 ASP A O 1
ATOM 2022 N N . GLY A 1 260 ? -39.106 -20.375 11.112 1.00 81.00 260 GLY A N 1
ATOM 2023 C CA . GLY A 1 260 ? -38.105 -21.348 11.562 1.00 81.00 260 GLY A CA 1
ATOM 2024 C C . GLY A 1 260 ? -37.012 -21.687 10.541 1.00 81.00 260 GLY A C 1
ATOM 2025 O O . GLY A 1 260 ? -36.035 -22.340 10.917 1.00 81.00 260 GLY A O 1
ATOM 2026 N N . GLN A 1 261 ? -37.108 -21.202 9.300 1.00 79.12 261 GLN A N 1
ATOM 2027 C CA . GLN A 1 261 ? -36.127 -21.415 8.232 1.00 79.12 261 GLN A CA 1
ATOM 2028 C C . GLN A 1 261 ? -35.209 -20.204 8.036 1.00 79.12 261 GLN A C 1
ATOM 2030 O O . GLN A 1 261 ? -35.606 -19.065 8.266 1.00 79.12 261 GLN A O 1
ATOM 2035 N N . PHE A 1 262 ? -33.974 -20.444 7.589 1.00 79.94 262 PHE A N 1
ATOM 2036 C CA . PHE A 1 262 ? -33.044 -19.376 7.221 1.00 79.94 262 PHE A CA 1
ATOM 2037 C C . PHE A 1 262 ? -33.281 -18.946 5.771 1.00 79.94 262 PHE A C 1
ATOM 2039 O O . PHE A 1 262 ? -33.055 -19.727 4.848 1.00 79.94 262 PHE A O 1
ATOM 2046 N N . VAL A 1 263 ? -33.695 -17.697 5.577 1.00 84.50 263 VAL A N 1
ATOM 2047 C CA . VAL A 1 263 ? -33.966 -17.095 4.267 1.00 84.50 263 VAL A CA 1
ATOM 2048 C C . VAL A 1 263 ? -32.905 -16.041 3.968 1.00 84.50 263 VAL A C 1
ATOM 2050 O O . VAL A 1 263 ? -32.545 -15.251 4.839 1.00 84.50 263 VAL A O 1
ATOM 2053 N N . GLN A 1 264 ? -32.383 -16.040 2.740 1.00 82.88 264 GLN A N 1
ATOM 2054 C CA . GLN A 1 264 ? -31.451 -15.023 2.255 1.00 82.88 264 GLN A CA 1
ATOM 2055 C C . GLN A 1 264 ? -32.185 -13.998 1.400 1.00 82.88 264 GLN A C 1
ATOM 2057 O O . GLN A 1 264 ? -32.798 -14.358 0.397 1.00 82.88 264 GLN A O 1
ATOM 2062 N N . THR A 1 265 ? -32.054 -12.723 1.754 1.00 86.56 265 THR A N 1
ATOM 2063 C CA . THR A 1 265 ? -32.702 -11.625 1.034 1.00 86.56 265 THR A CA 1
ATOM 2064 C C . THR A 1 265 ? -31.687 -10.535 0.722 1.00 86.56 265 THR A C 1
ATOM 2066 O O . THR A 1 265 ? -30.920 -10.121 1.589 1.00 86.56 265 THR A O 1
ATOM 2069 N N . ASN A 1 266 ? -31.686 -10.049 -0.519 1.00 86.62 266 ASN A N 1
ATOM 2070 C CA . ASN A 1 266 ? -30.909 -8.874 -0.907 1.00 86.62 266 ASN A CA 1
ATOM 2071 C C . ASN A 1 266 ? -31.748 -7.620 -0.677 1.00 86.62 266 ASN A C 1
ATOM 2073 O O . ASN A 1 266 ? -32.813 -7.477 -1.275 1.00 86.62 266 ASN A O 1
ATOM 2077 N N . ALA A 1 267 ? -31.268 -6.723 0.179 1.00 91.88 267 ALA A N 1
ATOM 2078 C CA . ALA A 1 267 ? -31.961 -5.486 0.509 1.00 91.88 267 ALA A CA 1
ATOM 2079 C C . ALA A 1 267 ? -30.969 -4.391 0.923 1.00 91.88 267 ALA A C 1
ATOM 2081 O O . ALA A 1 267 ? -29.773 -4.633 1.106 1.00 91.88 267 ALA A O 1
ATOM 2082 N N . TRP A 1 268 ? -31.484 -3.172 1.088 1.00 89.81 268 TRP A N 1
ATOM 2083 C CA . TRP A 1 268 ? -30.763 -2.092 1.752 1.00 89.81 268 TRP A CA 1
ATOM 2084 C C . TRP A 1 268 ? -30.729 -2.340 3.255 1.00 89.81 268 TRP A C 1
ATOM 2086 O O . TRP A 1 268 ? -31.730 -2.147 3.945 1.00 89.81 268 TRP A O 1
ATOM 2096 N N . ASN A 1 269 ? -29.564 -2.726 3.759 1.00 89.94 269 ASN A N 1
ATOM 2097 C CA . ASN A 1 269 ? -29.353 -3.005 5.170 1.00 89.94 269 ASN A CA 1
ATOM 2098 C C . ASN A 1 269 ? -28.643 -1.838 5.844 1.00 89.94 269 ASN A C 1
ATOM 2100 O O . ASN A 1 269 ? -27.780 -1.196 5.247 1.00 89.94 269 ASN A O 1
ATOM 2104 N N . PHE A 1 270 ? -28.998 -1.570 7.098 1.00 92.25 270 PHE A N 1
ATOM 2105 C CA . PHE A 1 270 ? -28.266 -0.618 7.924 1.00 92.25 270 PHE A CA 1
ATOM 2106 C C . PHE A 1 270 ? -26.802 -1.052 8.053 1.00 92.25 270 PHE A C 1
ATOM 2108 O O . PHE A 1 270 ? -26.532 -2.208 8.376 1.00 92.25 270 PHE A O 1
ATOM 2115 N N . ASN A 1 271 ? -25.879 -0.127 7.792 1.00 89.62 271 ASN A N 1
ATOM 2116 C CA . ASN A 1 271 ? -24.458 -0.339 8.033 1.00 89.62 271 ASN A CA 1
ATOM 2117 C C . ASN A 1 271 ? -24.028 0.354 9.326 1.00 89.62 271 ASN A C 1
ATOM 2119 O O . ASN A 1 271 ? -23.533 -0.308 10.232 1.00 89.62 271 ASN A O 1
ATOM 2123 N N . ASN A 1 272 ? -24.218 1.673 9.411 1.00 90.56 272 ASN A N 1
ATOM 2124 C CA . ASN A 1 272 ? -23.909 2.451 10.607 1.00 90.56 272 ASN A CA 1
ATOM 2125 C C . ASN A 1 272 ? -24.557 3.843 10.576 1.00 90.56 272 ASN A C 1
ATOM 2127 O O . ASN A 1 272 ? -24.961 4.341 9.521 1.00 90.56 272 ASN A O 1
ATOM 2131 N N . LEU A 1 273 ? -24.579 4.492 11.741 1.00 94.38 273 LEU A N 1
ATOM 2132 C CA . LEU A 1 273 ? -24.732 5.941 11.859 1.00 94.38 273 LEU A CA 1
ATOM 2133 C C . LEU A 1 273 ? -23.353 6.605 11.953 1.00 94.38 273 LEU A C 1
ATOM 2135 O O . LEU A 1 273 ? -22.421 6.048 12.540 1.00 94.38 273 LEU A O 1
ATOM 2139 N N . THR A 1 274 ? -23.243 7.816 11.430 1.00 93.25 274 THR A N 1
ATOM 2140 C CA . THR A 1 274 ? -22.071 8.675 11.583 1.00 93.25 274 THR A CA 1
ATOM 2141 C C . THR A 1 274 ? -22.532 10.041 12.035 1.00 93.25 274 THR A C 1
ATOM 2143 O O . THR A 1 274 ? -23.266 10.709 11.313 1.00 93.25 274 THR A O 1
ATOM 2146 N N . TYR A 1 275 ? -22.100 10.463 13.212 1.00 93.81 275 TYR A N 1
ATOM 2147 C CA . TYR A 1 275 ? -22.238 11.848 13.622 1.00 93.81 275 TYR A CA 1
ATOM 2148 C C . TYR A 1 275 ? -21.057 12.627 13.049 1.00 93.81 275 TYR A C 1
ATOM 2150 O O . TYR A 1 275 ? -19.901 12.244 13.257 1.00 93.81 275 TYR A O 1
ATOM 2158 N N . LEU A 1 276 ? -21.368 13.646 12.248 1.00 88.75 276 LEU A N 1
ATOM 2159 C CA . LEU A 1 276 ? -20.373 14.466 11.565 1.00 88.75 276 LEU A CA 1
ATOM 2160 C C . LEU A 1 276 ? -19.517 15.239 12.583 1.00 88.75 276 LEU A C 1
ATOM 2162 O O . LEU A 1 276 ? -19.950 15.393 13.726 1.00 88.75 276 LEU A O 1
ATOM 2166 N N . PRO A 1 277 ? -18.312 15.700 12.189 1.00 90.62 277 PRO A N 1
ATOM 2167 C CA . PRO A 1 277 ? -17.409 16.395 13.099 1.00 90.62 277 PRO A CA 1
ATOM 2168 C C . PRO A 1 277 ? -18.091 17.547 13.846 1.00 90.62 277 PRO A C 1
ATOM 2170 O O . PRO A 1 277 ? -18.613 18.470 13.222 1.00 90.62 277 PRO A O 1
ATOM 2173 N N . SER A 1 278 ? -18.058 17.490 15.175 1.00 89.19 278 SER A N 1
ATOM 2174 C CA . SER A 1 278 ? -18.518 18.551 16.079 1.00 89.19 278 SER A CA 1
ATOM 2175 C C . SER A 1 278 ? -17.590 18.650 17.294 1.00 89.19 278 SER A C 1
ATOM 2177 O O . SER A 1 278 ? -16.712 17.805 17.479 1.00 89.19 278 SER A O 1
ATOM 2179 N N . THR A 1 279 ? -17.763 19.653 18.154 1.00 92.19 279 THR A N 1
ATOM 2180 C CA . THR A 1 279 ? -16.867 19.821 19.313 1.00 92.19 279 THR A CA 1
ATOM 2181 C C . THR A 1 279 ? -17.136 18.757 20.374 1.00 92.19 279 THR A C 1
ATOM 2183 O O . THR A 1 279 ? -18.284 18.340 20.551 1.00 92.19 279 THR A O 1
ATOM 2186 N N . ARG A 1 280 ? -16.122 18.332 21.142 1.00 91.44 280 ARG A N 1
ATOM 2187 C CA . ARG A 1 280 ? -16.352 17.447 22.306 1.00 91.44 280 ARG A CA 1
ATOM 2188 C C . ARG A 1 280 ? -17.295 18.085 23.330 1.00 91.44 280 ARG A C 1
ATOM 2190 O O . ARG A 1 280 ? -18.022 17.368 24.017 1.00 91.44 280 ARG A O 1
ATOM 2197 N N . ALA A 1 281 ? -17.331 19.417 23.397 1.00 92.88 281 ALA A N 1
ATOM 2198 C CA . ALA A 1 281 ? -18.252 20.163 24.251 1.00 92.88 281 ALA A CA 1
ATOM 2199 C C . ALA A 1 281 ? -19.733 19.890 23.915 1.00 92.88 281 ALA A C 1
ATOM 2201 O O . ALA A 1 281 ? -20.548 19.777 24.831 1.00 92.88 281 ALA A O 1
ATOM 2202 N N . ASP A 1 282 ? -20.076 19.694 22.635 1.00 91.75 282 ASP A N 1
ATOM 2203 C CA . ASP A 1 282 ? -21.442 19.349 22.199 1.00 91.75 282 ASP A CA 1
ATOM 2204 C C . ASP A 1 282 ? -21.900 17.960 22.688 1.00 91.75 282 ASP A C 1
ATOM 2206 O O . ASP A 1 282 ? -23.092 17.645 22.686 1.00 91.75 282 ASP A O 1
ATOM 2210 N N . TRP A 1 283 ? -20.952 17.120 23.110 1.00 94.62 283 TRP A N 1
ATOM 2211 C CA . TRP A 1 283 ? -21.167 15.724 23.481 1.00 94.62 283 TRP A CA 1
ATOM 2212 C C . TRP A 1 283 ? -21.082 15.449 24.985 1.00 94.62 283 TRP A C 1
ATOM 2214 O O . TRP A 1 283 ? -21.204 14.295 25.404 1.00 94.62 283 TRP A O 1
ATOM 2224 N N . VAL A 1 284 ? -20.891 16.479 25.812 1.00 92.81 284 VAL A N 1
ATOM 2225 C CA . VAL A 1 284 ? -20.765 16.324 27.267 1.00 92.81 284 VAL A CA 1
ATOM 2226 C C . VAL A 1 284 ? -21.976 15.581 27.841 1.00 92.81 284 VAL A C 1
ATOM 2228 O O . VAL A 1 284 ? -23.127 15.946 27.614 1.00 92.81 284 VAL A O 1
ATOM 2231 N N . GLY A 1 285 ? -21.703 14.512 28.593 1.00 91.75 285 GLY A N 1
ATOM 2232 C CA . GLY A 1 285 ? -22.727 13.664 29.210 1.00 91.75 285 GLY A CA 1
ATOM 2233 C C . GLY A 1 285 ? -23.392 12.662 28.261 1.00 91.75 285 GLY A C 1
ATOM 2234 O O . GLY A 1 285 ? -24.218 11.867 28.708 1.00 91.75 285 GLY A O 1
ATOM 2235 N N . ASN A 1 286 ? -23.037 12.650 26.972 1.00 94.62 286 ASN A N 1
ATOM 2236 C CA . ASN A 1 286 ? -23.553 11.671 26.025 1.00 94.62 286 ASN A CA 1
ATOM 2237 C C . ASN A 1 286 ? -22.670 10.405 26.013 1.00 94.62 286 ASN A C 1
ATOM 2239 O O . ASN A 1 286 ? -21.484 10.472 25.668 1.00 94.62 286 ASN A O 1
ATOM 2243 N N . PRO A 1 287 ? -23.231 9.223 26.324 1.00 96.38 287 PRO A N 1
ATOM 2244 C CA . PRO A 1 287 ? -22.452 7.992 26.409 1.00 96.38 287 PRO A CA 1
ATOM 2245 C C . PRO A 1 287 ? -21.968 7.466 25.044 1.00 96.38 287 PRO A C 1
ATOM 2247 O O . PRO A 1 287 ? -21.071 6.630 24.993 1.00 96.38 287 PRO A O 1
ATOM 2250 N N . LEU A 1 288 ? -22.486 7.974 23.918 1.00 95.06 288 LEU A N 1
ATOM 2251 C CA . LEU A 1 288 ? -21.968 7.649 22.576 1.00 95.06 288 LEU A CA 1
ATOM 2252 C C . LEU A 1 288 ? -20.606 8.295 22.281 1.00 95.06 288 LEU A C 1
ATOM 2254 O O . LEU A 1 288 ? -19.934 7.899 21.329 1.00 95.06 288 LEU A O 1
ATOM 2258 N N . ALA A 1 289 ? -20.215 9.276 23.093 1.00 94.94 289 ALA A N 1
ATOM 2259 C CA . ALA A 1 289 ? -18.977 10.038 22.985 1.00 94.94 289 ALA A CA 1
ATOM 2260 C C . ALA A 1 289 ? -18.097 9.915 24.243 1.00 94.94 289 ALA A C 1
ATOM 2262 O O . ALA A 1 289 ? -17.159 10.684 24.431 1.00 94.94 289 ALA A O 1
ATOM 2263 N N . THR A 1 290 ? -18.411 8.956 25.118 1.00 94.25 290 THR A N 1
ATOM 2264 C CA . THR A 1 290 ? -17.690 8.707 26.369 1.00 94.25 290 THR A CA 1
ATOM 2265 C C . THR A 1 290 ? -17.303 7.237 26.422 1.00 94.25 290 THR A C 1
ATOM 2267 O O . THR A 1 290 ? -18.167 6.379 26.271 1.00 94.25 290 THR A O 1
ATOM 2270 N N . HIS A 1 291 ? -16.020 6.934 26.625 1.00 94.50 291 HIS A N 1
ATOM 2271 C CA . HIS A 1 291 ? -15.551 5.551 26.725 1.00 94.50 291 HIS A CA 1
ATOM 2272 C C . HIS A 1 291 ? -16.258 4.818 27.878 1.00 94.50 291 HIS A C 1
ATOM 2274 O O . HIS A 1 291 ? -16.299 5.330 28.997 1.00 94.50 291 HIS A O 1
ATOM 2280 N N . GLY A 1 292 ? -16.770 3.613 27.623 1.00 95.38 292 GLY A N 1
ATOM 2281 C CA . GLY A 1 292 ? -17.397 2.776 28.646 1.00 95.38 292 GLY A CA 1
ATOM 2282 C C . GLY A 1 292 ? -18.567 1.943 28.135 1.00 95.38 292 GLY A C 1
ATOM 2283 O O . GLY A 1 292 ? -18.913 1.969 26.955 1.00 95.38 292 GLY A O 1
ATOM 2284 N N . GLU A 1 293 ? -19.184 1.194 29.042 1.00 97.25 293 GLU A N 1
ATOM 2285 C CA . GLU A 1 293 ? -20.408 0.434 28.783 1.00 97.25 293 GLU A CA 1
ATOM 2286 C C . GLU A 1 293 ? -21.603 1.116 29.451 1.00 97.25 293 GLU A C 1
ATOM 2288 O O . GLU A 1 293 ? -21.478 1.717 30.518 1.00 97.25 293 GLU A O 1
ATOM 2293 N N . PHE A 1 294 ? -22.766 1.052 28.809 1.00 96.50 294 PHE A N 1
ATOM 2294 C CA . PHE A 1 294 ? -23.997 1.655 29.312 1.00 96.50 294 PHE A CA 1
ATOM 2295 C C . PHE A 1 294 ? -25.216 0.936 28.741 1.00 96.50 294 PHE A C 1
ATOM 2297 O O . PHE A 1 294 ? -25.142 0.323 27.680 1.00 96.50 294 PHE A O 1
ATOM 2304 N N . SER A 1 295 ? -26.363 1.051 29.404 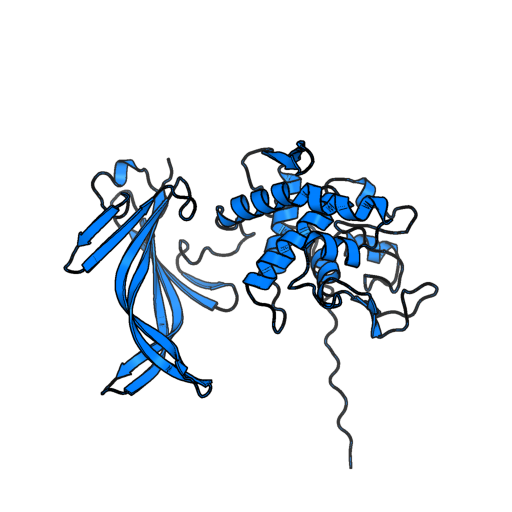1.00 96.44 295 SER A N 1
ATOM 2305 C CA . SER A 1 295 ? -27.625 0.539 28.867 1.00 96.44 295 SER A CA 1
ATOM 2306 C C . SER A 1 295 ? -28.515 1.700 28.439 1.00 96.44 295 SER A C 1
ATOM 2308 O O . SER A 1 295 ? -28.644 2.706 29.136 1.00 96.44 295 SER A O 1
ATOM 2310 N N . SER A 1 296 ? -29.136 1.575 27.270 1.00 93.44 296 SER A N 1
ATOM 2311 C CA . SER A 1 296 ? -30.048 2.582 26.732 1.00 93.44 296 SER A CA 1
ATOM 2312 C C . SER A 1 296 ? -31.125 1.917 25.890 1.00 93.44 296 SER A C 1
ATOM 2314 O O . SER A 1 296 ? -30.832 1.058 25.055 1.00 93.44 296 SER A O 1
ATOM 2316 N N . GLN A 1 297 ? -32.381 2.307 26.129 1.00 90.12 297 GLN A N 1
ATOM 2317 C CA . GLN A 1 297 ? -33.570 1.753 25.465 1.00 90.12 297 GLN A CA 1
ATOM 2318 C C . GLN A 1 297 ? -33.637 0.215 25.530 1.00 90.12 297 GLN A C 1
ATOM 2320 O O . GLN A 1 297 ? -33.953 -0.449 24.544 1.00 90.12 297 GLN A O 1
ATOM 2325 N N . GLY A 1 298 ? -33.290 -0.357 26.688 1.00 92.50 298 GLY A N 1
ATOM 2326 C CA . GLY A 1 298 ? -33.317 -1.806 26.915 1.00 92.50 298 GLY A CA 1
ATOM 2327 C C . GLY A 1 298 ? -32.233 -2.593 26.172 1.00 92.50 298 GLY A C 1
ATOM 2328 O O . GLY A 1 298 ? -32.345 -3.809 26.061 1.00 92.50 298 GLY A O 1
ATOM 2329 N N . ARG A 1 299 ? -31.206 -1.922 25.641 1.00 94.19 299 ARG A N 1
ATOM 2330 C CA . ARG A 1 299 ? -30.052 -2.562 25.001 1.00 94.19 299 ARG A CA 1
ATOM 2331 C C . ARG A 1 299 ? -28.771 -2.207 25.728 1.00 94.19 299 ARG A C 1
ATOM 2333 O O . ARG A 1 299 ? -28.658 -1.093 26.239 1.00 94.19 299 ARG A O 1
ATOM 2340 N N . ASP A 1 300 ? -27.819 -3.129 25.712 1.00 97.62 300 ASP A N 1
ATOM 2341 C CA . ASP A 1 300 ? -26.469 -2.878 26.201 1.00 97.62 300 ASP A CA 1
ATOM 2342 C C . ASP A 1 300 ? -25.614 -2.289 25.089 1.00 97.62 300 ASP A C 1
ATOM 2344 O O . ASP A 1 300 ? -25.655 -2.727 23.932 1.00 97.62 300 ASP A O 1
ATOM 2348 N N . TRP A 1 301 ? -24.839 -1.285 25.470 1.00 97.88 301 TRP A N 1
ATOM 2349 C CA . TRP A 1 301 ? -23.975 -0.502 24.613 1.00 97.88 301 TRP A CA 1
ATOM 2350 C C . TRP A 1 301 ? -22.557 -0.495 25.156 1.00 97.88 301 TRP A C 1
ATOM 2352 O O . TRP A 1 301 ? -22.329 -0.548 26.364 1.00 97.88 301 TRP A O 1
ATOM 2362 N N . LYS A 1 302 ? -21.604 -0.374 24.240 1.00 96.69 302 LYS A N 1
ATOM 2363 C CA . LYS A 1 302 ? -20.203 -0.127 24.552 1.00 96.69 302 LYS A CA 1
ATOM 2364 C C . LYS A 1 302 ? -19.684 0.956 23.635 1.00 96.69 302 LYS A C 1
ATOM 2366 O O . LYS A 1 302 ? -19.823 0.823 22.425 1.00 96.69 302 LYS A O 1
ATOM 2371 N N . THR A 1 303 ? -19.043 1.970 24.186 1.00 97.44 303 THR A N 1
ATOM 2372 C CA . THR A 1 303 ? -18.349 3.015 23.442 1.00 97.44 303 THR A CA 1
ATOM 2373 C C . THR A 1 303 ? -16.855 2.894 23.686 1.00 97.44 303 THR A C 1
ATOM 2375 O O . THR A 1 303 ? -16.411 2.819 24.829 1.00 97.44 303 THR A O 1
ATOM 2378 N N . SER A 1 304 ? -16.079 2.909 22.606 1.00 93.31 304 SER A N 1
ATOM 2379 C CA . SER A 1 304 ? -14.635 3.109 22.665 1.00 93.31 304 SER A CA 1
ATOM 2380 C C . SER A 1 304 ? -14.269 4.445 22.037 1.00 93.31 304 SER A C 1
ATOM 2382 O O . SER A 1 304 ? -14.861 4.820 21.029 1.00 93.31 304 SER A O 1
ATOM 2384 N N . CYS A 1 305 ? -13.316 5.159 22.622 1.00 90.69 305 CYS A N 1
ATOM 2385 C CA . CYS A 1 305 ? -12.906 6.502 22.218 1.00 90.69 305 CYS A CA 1
ATOM 2386 C C . CYS A 1 305 ? -11.393 6.621 22.311 1.00 90.69 305 CYS A C 1
ATOM 2388 O O . CYS A 1 305 ? -10.812 6.053 23.238 1.00 90.69 305 CYS A O 1
ATOM 2390 N N . ALA A 1 306 ? -10.795 7.414 21.418 1.00 81.00 306 ALA A N 1
ATOM 2391 C CA . ALA A 1 306 ? -9.372 7.757 21.450 1.00 81.00 306 ALA A CA 1
ATOM 2392 C C . ALA A 1 306 ? -8.417 6.552 21.585 1.00 81.00 306 ALA A C 1
ATOM 2394 O O . ALA A 1 306 ? -7.304 6.698 22.087 1.00 81.00 306 ALA A O 1
ATOM 2395 N N . ASP A 1 307 ? -8.841 5.362 21.151 1.00 79.38 307 ASP A N 1
ATOM 2396 C CA . ASP A 1 307 ? -8.005 4.168 21.166 1.00 79.38 307 ASP A CA 1
ATOM 2397 C C . ASP A 1 307 ? -7.312 3.965 19.812 1.00 79.38 307 ASP A C 1
ATOM 2399 O O . ASP A 1 307 ? -7.538 4.693 18.839 1.00 79.38 307 ASP A O 1
ATOM 2403 N N . THR A 1 308 ? -6.448 2.953 19.742 1.00 65.81 308 THR A N 1
ATOM 2404 C CA . THR A 1 308 ? -5.695 2.614 18.527 1.00 65.81 308 THR A CA 1
ATOM 2405 C C . THR A 1 308 ? -6.584 2.252 17.335 1.00 65.81 308 THR A C 1
ATOM 2407 O O . THR A 1 308 ? -6.117 2.273 16.201 1.00 65.81 308 THR A O 1
ATOM 2410 N N . TRP A 1 309 ? -7.856 1.927 17.561 1.00 54.91 309 TRP A N 1
ATOM 2411 C CA . TRP A 1 309 ? -8.804 1.515 16.535 1.00 54.91 309 TRP A CA 1
ATOM 2412 C C . TRP A 1 309 ? -9.774 2.627 16.110 1.00 54.91 309 TRP A C 1
ATOM 2414 O O . TRP A 1 309 ? -10.265 2.612 14.974 1.00 54.91 309 TRP A O 1
ATOM 2424 N N . THR A 1 310 ? -10.070 3.581 16.992 1.00 64.50 310 THR A N 1
ATOM 2425 C CA . THR A 1 310 ? -10.941 4.730 16.721 1.00 64.50 310 THR A CA 1
ATOM 2426 C C . THR A 1 310 ? -10.170 5.969 16.281 1.00 64.50 310 THR A C 1
ATOM 2428 O O . THR A 1 310 ? -10.724 6.766 15.529 1.00 64.50 310 THR A O 1
ATOM 2431 N N . GLY A 1 311 ? -8.913 6.120 16.707 1.00 68.00 311 GLY A N 1
ATOM 2432 C CA . GLY A 1 311 ? -8.146 7.357 16.556 1.00 68.00 311 GLY A CA 1
ATOM 2433 C C . GLY A 1 311 ? -8.538 8.417 17.599 1.00 68.00 311 GLY A C 1
ATOM 2434 O O . GLY A 1 311 ? -9.574 8.265 18.256 1.00 68.00 311 GLY A O 1
ATOM 2435 N N . PRO A 1 312 ? -7.722 9.477 17.773 1.00 74.69 312 PRO A N 1
ATOM 2436 C CA . PRO A 1 312 ? -7.883 10.470 18.848 1.00 74.69 312 PRO A CA 1
ATOM 2437 C C . PRO A 1 312 ? -9.175 11.299 18.740 1.00 74.69 312 PRO A C 1
ATOM 2439 O O . PRO A 1 312 ? -9.725 11.733 19.757 1.00 74.69 312 PRO A O 1
ATOM 2442 N N . ASP A 1 313 ? -9.699 11.453 17.522 1.00 86.31 313 ASP A N 1
ATOM 2443 C CA . ASP A 1 313 ? -10.800 12.371 17.202 1.00 86.31 313 ASP A CA 1
ATOM 2444 C C . ASP A 1 313 ? -12.100 11.634 16.866 1.00 86.31 313 ASP A C 1
ATOM 2446 O O . ASP A 1 313 ? -12.910 12.084 16.052 1.00 86.31 313 ASP A O 1
ATOM 2450 N N . ALA A 1 314 ? -12.305 10.465 17.477 1.00 89.56 314 ALA A N 1
ATOM 2451 C CA . ALA A 1 314 ? -13.555 9.740 17.334 1.00 89.56 314 ALA A CA 1
ATOM 2452 C C . ALA A 1 314 ? -13.893 8.832 18.520 1.00 89.56 314 ALA A C 1
ATOM 2454 O O . ALA A 1 314 ? -13.027 8.361 19.263 1.00 89.56 314 ALA A O 1
ATOM 2455 N N . CYS A 1 315 ? -15.184 8.517 18.609 1.00 92.94 315 CYS A N 1
ATOM 2456 C CA . CYS A 1 315 ? -15.720 7.421 19.403 1.00 92.94 315 CYS A CA 1
ATOM 2457 C C . CYS A 1 315 ? -16.510 6.460 18.511 1.00 92.94 315 CYS A C 1
ATOM 2459 O O . CYS A 1 315 ? -17.227 6.886 17.608 1.00 92.94 315 CYS A O 1
ATOM 2461 N N . ARG A 1 316 ? -16.425 5.155 18.770 1.00 94.56 316 ARG A N 1
ATOM 2462 C CA . ARG A 1 316 ? -17.260 4.124 18.143 1.00 94.56 316 ARG A CA 1
ATOM 2463 C C . ARG A 1 316 ? -18.113 3.444 19.195 1.00 94.56 316 ARG A C 1
ATOM 2465 O O . ARG A 1 316 ? -17.576 2.952 20.184 1.00 94.56 316 ARG A O 1
ATOM 2472 N N . ALA A 1 317 ? -19.413 3.361 18.941 1.00 93.62 317 ALA A N 1
ATOM 2473 C CA . ALA A 1 317 ? -20.350 2.665 19.802 1.00 93.62 317 ALA A CA 1
ATOM 2474 C C . ALA A 1 317 ? -20.878 1.377 19.155 1.00 93.62 317 ALA A C 1
ATOM 2476 O O . ALA A 1 317 ? -21.125 1.290 17.945 1.00 93.62 317 ALA A O 1
ATOM 2477 N N . PHE A 1 318 ? -21.047 0.374 20.005 1.00 95.00 318 PHE A N 1
ATOM 2478 C CA . PHE A 1 318 ? -21.438 -0.992 19.700 1.00 95.00 318 PHE A CA 1
ATOM 2479 C C . PHE A 1 318 ? -22.698 -1.325 20.479 1.00 95.00 318 PHE A C 1
ATOM 2481 O O . PHE A 1 318 ? -22.831 -0.916 21.628 1.00 95.00 318 PHE A O 1
ATOM 2488 N N . ILE A 1 319 ? -23.582 -2.113 19.878 1.00 95.69 319 ILE A N 1
ATOM 2489 C CA . ILE A 1 319 ? -24.767 -2.663 20.538 1.00 95.69 319 ILE A CA 1
ATOM 2490 C C . ILE A 1 319 ? -24.551 -4.155 20.744 1.00 95.69 319 ILE A C 1
ATOM 2492 O O . ILE A 1 319 ? -24.117 -4.853 19.823 1.00 95.69 319 ILE A O 1
ATOM 2496 N N . ARG A 1 320 ? -24.883 -4.664 21.928 1.00 94.94 320 ARG A N 1
ATOM 2497 C CA . ARG A 1 320 ? -24.933 -6.101 22.183 1.00 94.94 320 ARG A CA 1
ATOM 2498 C C . ARG A 1 320 ? -26.235 -6.661 21.628 1.00 94.94 320 ARG A C 1
ATOM 2500 O O . ARG A 1 320 ? -27.321 -6.223 22.005 1.00 94.94 320 ARG A O 1
ATOM 2507 N N . THR A 1 321 ? -26.145 -7.596 20.691 1.00 92.50 321 THR A N 1
ATOM 2508 C CA . THR A 1 321 ? -27.332 -8.203 20.082 1.00 92.50 321 THR A CA 1
ATOM 2509 C C . THR A 1 321 ? -27.063 -9.621 19.595 1.00 92.50 321 THR A C 1
ATOM 2511 O O . THR A 1 321 ? -25.913 -10.031 19.431 1.00 92.50 321 THR A O 1
ATOM 2514 N N . THR A 1 322 ? -28.135 -10.373 19.358 1.00 90.81 322 THR A N 1
ATOM 2515 C CA . THR A 1 322 ? -28.062 -11.697 18.736 1.00 90.81 322 THR A CA 1
ATOM 2516 C C . THR A 1 322 ? -27.936 -11.539 17.225 1.00 90.81 322 THR A C 1
ATOM 2518 O O . THR A 1 322 ? -28.771 -10.903 16.586 1.00 90.81 322 THR A O 1
ATOM 2521 N N . VAL A 1 323 ? -26.895 -12.132 16.648 1.00 87.62 323 VAL A N 1
ATOM 2522 C CA . VAL A 1 323 ? -26.657 -12.189 15.204 1.00 87.62 323 VAL A CA 1
ATOM 2523 C C . VAL A 1 323 ? -26.687 -13.627 14.708 1.00 87.62 323 VAL A C 1
ATOM 2525 O O . VAL A 1 323 ? -26.342 -14.552 15.440 1.00 87.62 323 VAL A O 1
ATOM 2528 N N . ILE A 1 324 ? -27.041 -13.805 13.436 1.00 88.00 324 ILE A N 1
ATOM 2529 C CA . ILE A 1 324 ? -26.936 -15.095 12.754 1.00 88.00 324 ILE A CA 1
ATOM 2530 C C . ILE A 1 324 ? -25.526 -15.210 12.166 1.00 88.00 324 ILE A C 1
ATOM 2532 O O . ILE A 1 324 ? -25.172 -14.508 11.219 1.00 88.00 324 ILE A O 1
ATOM 2536 N N . GLU A 1 325 ? -24.709 -16.098 12.724 1.00 83.19 325 GLU A N 1
ATOM 2537 C CA . GLU A 1 325 ? -23.358 -16.389 12.244 1.00 83.19 325 GLU A CA 1
ATOM 2538 C C . GLU A 1 325 ? -23.359 -17.639 11.359 1.00 83.19 325 GLU A C 1
ATOM 2540 O O . GLU A 1 325 ? -23.908 -18.677 11.733 1.00 83.19 325 GLU A O 1
ATOM 2545 N N . SER A 1 326 ? -22.713 -17.566 10.191 1.00 84.19 326 SER A N 1
ATOM 2546 C CA . SER A 1 326 ? -22.472 -18.746 9.359 1.00 84.19 326 SER A CA 1
ATOM 2547 C C . SER A 1 326 ? -21.206 -19.482 9.794 1.00 84.19 326 SER A C 1
ATOM 2549 O O . SER A 1 326 ? -20.172 -18.846 9.992 1.00 84.19 326 SER A O 1
ATOM 2551 N N . TYR A 1 327 ? -21.246 -20.810 9.830 1.00 83.44 327 TYR A N 1
ATOM 2552 C CA . TYR A 1 327 ? -20.081 -21.664 10.068 1.00 83.44 327 TYR A CA 1
ATOM 2553 C C . TYR A 1 327 ? -20.104 -22.884 9.138 1.00 83.44 327 TYR A C 1
ATOM 2555 O O . TYR A 1 327 ? -21.122 -23.166 8.507 1.00 83.44 327 TYR A O 1
ATOM 2563 N N . LEU A 1 328 ? -18.978 -23.588 9.015 1.00 85.75 328 LEU A N 1
ATOM 2564 C CA . LEU A 1 328 ? -18.908 -24.865 8.302 1.00 85.75 328 LEU A CA 1
ATOM 2565 C C . LEU A 1 328 ? -18.985 -26.004 9.321 1.00 85.75 328 LEU A C 1
ATOM 2567 O O . LEU A 1 328 ? -18.273 -25.968 10.325 1.00 85.75 328 LEU A O 1
ATOM 2571 N N . ASP A 1 329 ? -19.855 -26.987 9.090 1.00 87.25 329 ASP A N 1
ATOM 2572 C CA . ASP A 1 329 ? -19.863 -28.210 9.895 1.00 87.25 329 ASP A CA 1
ATOM 2573 C C . ASP A 1 329 ? -18.677 -29.127 9.548 1.00 87.25 329 ASP A C 1
ATOM 2575 O O . ASP A 1 329 ? -17.901 -28.856 8.630 1.00 87.25 329 ASP A O 1
ATOM 2579 N N . SER A 1 330 ? -18.516 -30.223 10.295 1.00 80.38 330 SER A N 1
ATOM 2580 C CA . SER A 1 330 ? -17.428 -31.194 10.091 1.00 80.38 330 SER A CA 1
ATOM 2581 C C . SER A 1 330 ? -17.429 -31.840 8.702 1.00 80.38 330 SER A C 1
ATOM 2583 O O . SER A 1 330 ? -16.424 -32.414 8.297 1.00 80.38 330 SER A O 1
ATOM 2585 N N . SER A 1 331 ? -18.539 -31.737 7.968 1.00 87.19 331 SER A N 1
ATOM 2586 C CA . SER A 1 331 ? -18.694 -32.230 6.598 1.00 87.19 331 SER A CA 1
ATOM 2587 C C . SER A 1 331 ? -18.517 -31.123 5.547 1.00 87.19 331 SER A C 1
ATOM 2589 O O . SER A 1 331 ? -18.724 -31.366 4.362 1.00 87.19 331 SER A O 1
ATOM 2591 N N . GLY A 1 332 ? -18.145 -29.905 5.958 1.00 84.94 332 GLY A N 1
ATOM 2592 C CA . GLY A 1 332 ? -17.935 -28.760 5.073 1.00 84.94 332 GLY A CA 1
ATOM 2593 C C . GLY A 1 332 ? -19.218 -28.051 4.631 1.00 84.94 332 GLY A C 1
ATOM 2594 O O . GLY A 1 332 ? -19.150 -27.153 3.791 1.00 84.94 332 GLY A O 1
ATOM 2595 N N . ASN A 1 333 ? -20.385 -28.401 5.184 1.00 86.00 333 ASN A N 1
ATOM 2596 C CA . ASN A 1 333 ? -21.637 -27.741 4.818 1.00 86.00 333 ASN A CA 1
ATOM 2597 C C . ASN A 1 333 ? -21.800 -26.428 5.582 1.00 86.00 333 ASN A C 1
ATOM 2599 O O . ASN A 1 333 ? -21.528 -26.350 6.782 1.00 86.00 333 ASN A O 1
ATOM 2603 N N . ARG A 1 334 ? -22.317 -25.396 4.904 1.00 81.81 334 ARG A N 1
ATOM 2604 C CA . ARG A 1 334 ? -22.644 -24.122 5.550 1.00 81.81 334 ARG A CA 1
ATOM 2605 C C . ARG A 1 334 ? -23.865 -24.281 6.453 1.00 81.81 334 ARG A C 1
ATOM 2607 O O . ARG A 1 334 ? -2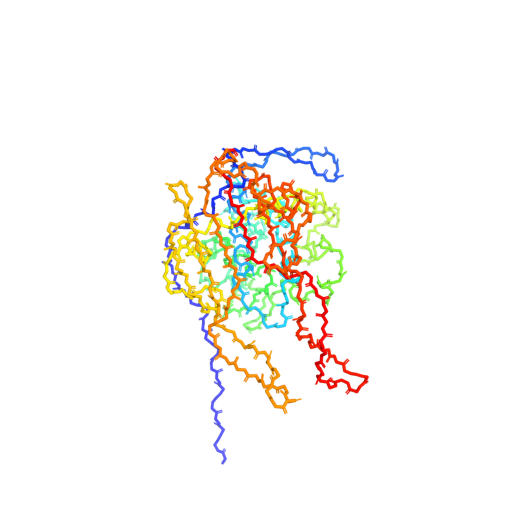4.944 -24.658 6.002 1.00 81.81 334 ARG A O 1
ATOM 2614 N N . ARG A 1 335 ? -23.690 -23.937 7.721 1.00 85.69 335 ARG A N 1
ATOM 2615 C CA . ARG A 1 335 ? -24.712 -23.893 8.766 1.00 85.69 335 ARG A CA 1
ATOM 2616 C C . ARG A 1 335 ? -24.793 -22.490 9.354 1.00 85.69 335 ARG A C 1
ATOM 2618 O O . ARG A 1 335 ? -23.907 -21.666 9.130 1.00 85.69 335 ARG A O 1
ATOM 2625 N N . PHE A 1 336 ? -25.857 -22.233 10.103 1.00 84.19 336 PHE A N 1
ATOM 2626 C CA . PHE A 1 336 ? -26.108 -20.959 10.766 1.00 84.19 336 PHE A CA 1
ATOM 2627 C C . PHE A 1 336 ? -26.426 -21.198 12.237 1.00 84.19 336 PHE A C 1
ATOM 2629 O O . PHE A 1 336 ? -27.046 -22.206 12.579 1.00 84.19 336 PHE A O 1
ATOM 2636 N N . ARG A 1 337 ? -26.001 -20.279 13.099 1.00 85.19 337 ARG A N 1
ATOM 2637 C CA . ARG A 1 337 ? -26.332 -20.283 14.526 1.00 85.19 337 ARG A CA 1
ATOM 2638 C C . ARG A 1 337 ? -26.585 -18.869 15.017 1.00 85.19 337 ARG A C 1
ATOM 2640 O O . ARG A 1 337 ? -25.988 -17.924 14.503 1.00 85.19 337 ARG A O 1
ATOM 2647 N N . ASP A 1 338 ? -27.408 -18.759 16.045 1.00 87.50 338 ASP A N 1
ATOM 2648 C CA . ASP A 1 338 ? -27.582 -17.516 16.783 1.00 87.50 338 ASP A CA 1
ATOM 2649 C C . ASP A 1 338 ? -26.378 -17.326 17.716 1.00 87.50 338 ASP A C 1
ATOM 2651 O O . ASP A 1 338 ? -25.895 -18.267 18.350 1.00 87.50 338 ASP A O 1
ATOM 2655 N N . THR A 1 339 ? -25.814 -16.124 17.754 1.00 89.12 339 THR A N 1
ATOM 2656 C CA . THR A 1 339 ? -24.684 -15.792 18.626 1.00 89.12 339 THR A CA 1
ATOM 2657 C C . THR A 1 339 ? -24.814 -14.358 19.096 1.00 89.12 339 THR A C 1
ATOM 2659 O O . THR A 1 339 ? -25.021 -13.452 18.296 1.00 89.12 339 THR A O 1
ATOM 2662 N N . GLU A 1 340 ? -24.669 -14.138 20.395 1.00 93.69 340 GLU A N 1
ATOM 2663 C CA . GLU A 1 340 ? -24.656 -12.794 20.955 1.00 93.69 340 GLU A CA 1
ATOM 2664 C C . GLU A 1 340 ? -23.286 -12.138 20.745 1.00 93.69 340 GLU A C 1
ATOM 2666 O O . GLU A 1 340 ? -22.250 -12.720 21.073 1.00 93.69 340 GLU A O 1
ATOM 2671 N N . LYS A 1 341 ? -23.267 -10.934 20.165 1.00 90.94 341 LYS A N 1
ATOM 2672 C CA . LYS A 1 341 ? -22.039 -10.178 19.888 1.00 90.94 341 LYS A CA 1
ATOM 2673 C C . LYS A 1 341 ? -22.245 -8.683 20.094 1.00 90.94 341 LYS A C 1
ATOM 2675 O O . LYS A 1 341 ? -23.347 -8.162 19.943 1.00 90.94 341 LYS A O 1
ATOM 2680 N N . TRP A 1 342 ? -21.141 -7.990 20.358 1.00 90.38 342 TRP A N 1
ATOM 2681 C CA . TRP A 1 342 ? -21.041 -6.547 20.167 1.00 90.38 342 TRP A CA 1
ATOM 2682 C C . TRP A 1 342 ? -20.952 -6.246 18.670 1.00 90.38 342 TRP A C 1
ATOM 2684 O O . TRP A 1 342 ? -19.981 -6.627 18.015 1.00 90.38 342 TRP A O 1
ATOM 2694 N N . VAL A 1 343 ? -21.963 -5.576 18.127 1.00 89.69 343 VAL A N 1
ATOM 2695 C CA . VAL A 1 343 ? -22.036 -5.184 16.716 1.00 89.69 343 VAL A CA 1
ATOM 2696 C C . VAL A 1 343 ? -21.842 -3.680 16.614 1.00 89.69 343 VAL A C 1
ATOM 2698 O O . VAL A 1 343 ? -22.442 -2.923 17.373 1.00 89.69 343 VAL A O 1
ATOM 2701 N N . PHE A 1 344 ? -20.984 -3.245 15.691 1.00 90.19 344 PHE A N 1
ATOM 2702 C CA . PHE A 1 344 ? -20.765 -1.824 15.430 1.00 90.19 344 PHE A CA 1
ATOM 2703 C C . PHE A 1 344 ? -22.075 -1.144 15.029 1.00 90.19 344 PHE A C 1
ATOM 2705 O O . PHE A 1 344 ? -22.790 -1.658 14.171 1.00 90.19 344 PHE A O 1
ATOM 2712 N N . ASN A 1 345 ? -22.376 0.003 15.637 1.00 93.19 345 ASN A N 1
ATOM 2713 C CA . ASN A 1 345 ? -23.602 0.744 15.358 1.00 93.19 345 ASN A CA 1
ATOM 2714 C C . ASN A 1 345 ? -23.329 2.163 14.860 1.00 93.19 345 ASN A C 1
ATOM 2716 O O . ASN A 1 345 ? -23.919 2.590 13.867 1.00 93.19 345 ASN A O 1
ATOM 2720 N N . ASN A 1 346 ? -22.462 2.914 15.540 1.00 93.88 346 ASN A N 1
ATOM 2721 C CA . ASN A 1 346 ? -22.221 4.302 15.170 1.00 93.88 346 ASN A CA 1
ATOM 2722 C C . ASN A 1 346 ? -20.815 4.794 15.478 1.00 93.88 346 ASN A C 1
ATOM 2724 O O . ASN A 1 346 ? -20.141 4.280 16.366 1.00 93.88 346 ASN A O 1
ATOM 2728 N N . VAL A 1 347 ? -20.419 5.845 14.765 1.00 92.81 347 VAL A N 1
ATOM 2729 C CA . VAL A 1 347 ? -19.208 6.625 15.026 1.00 92.81 347 VAL A CA 1
ATOM 2730 C C . VAL A 1 347 ? -19.573 8.082 15.298 1.00 92.81 347 VAL A C 1
ATOM 2732 O O . VAL A 1 347 ? -20.460 8.627 14.642 1.00 92.81 347 VAL A O 1
ATOM 2735 N N . VAL A 1 348 ? -18.912 8.691 16.275 1.00 95.50 348 VAL A N 1
ATOM 2736 C CA . VAL A 1 348 ? -18.911 10.133 16.540 1.00 95.50 348 VAL A CA 1
ATOM 2737 C C . VAL A 1 348 ? -17.550 10.670 16.130 1.00 95.50 348 VAL A C 1
ATOM 2739 O O . VAL A 1 348 ? -16.546 10.116 16.572 1.00 95.50 348 VAL A O 1
ATOM 2742 N N . HIS A 1 349 ? -17.513 11.712 15.301 1.00 88.56 349 HIS A N 1
ATOM 2743 C CA . HIS A 1 349 ? -16.283 12.426 14.965 1.00 88.56 349 HIS A CA 1
ATOM 2744 C C . HIS A 1 349 ? -16.187 13.737 15.739 1.00 88.56 349 HIS A C 1
ATOM 2746 O O . HIS A 1 349 ? -17.183 14.446 15.883 1.00 88.56 349 HIS A O 1
ATOM 2752 N N . PHE A 1 350 ? -14.980 14.071 16.184 1.00 88.62 350 PHE A N 1
ATOM 2753 C CA . PHE A 1 350 ? -14.688 15.347 16.825 1.00 88.62 350 PHE A CA 1
ATOM 2754 C C . PHE A 1 350 ? -13.961 16.291 15.868 1.00 88.62 350 PHE A C 1
ATOM 2756 O O . PHE A 1 350 ? -13.237 15.849 14.974 1.00 88.62 350 PHE A O 1
ATOM 2763 N N . SER A 1 351 ? -14.202 17.591 16.027 1.00 80.75 351 SER A N 1
ATOM 2764 C CA . SER A 1 351 ? -13.549 18.654 15.253 1.00 80.75 351 SER A CA 1
ATOM 2765 C C . SER A 1 351 ? -12.434 19.382 16.011 1.00 80.75 351 SER A C 1
ATOM 2767 O O . SER A 1 351 ? -11.765 20.219 15.407 1.00 80.75 351 SER A O 1
ATOM 2769 N N . ASP A 1 352 ? -12.302 19.139 17.318 1.00 75.94 352 ASP A N 1
ATOM 2770 C CA . ASP A 1 352 ? -11.386 19.821 18.243 1.00 75.94 352 ASP A CA 1
ATOM 2771 C C . ASP A 1 352 ? -10.324 18.897 18.845 1.00 75.94 352 ASP A C 1
ATOM 2773 O O . ASP A 1 352 ? -10.442 17.665 18.661 1.00 75.94 352 ASP A O 1
#

pLDDT: mean 83.67, std 18.31, range [25.09, 98.69]

Organism: NCBI:txid2479848

Radius of gyration: 24.43 Å; chains: 1; bounding box: 66×55×66 Å

Sequence (352 aa):
MTSAPAAKADPISQDGGAVSDAAAPLAAGSMRLQKSNGVWVTITPQMQRNAGVVIDTIRATNWSGVSSRDKDRLIVISLMTMAQESTFFTNSRTQMPDSNNDVGPFQQRSLVGWYADGRTQAENIRILNDIPYATRTFIEGHRVAISAPGAAGRVGYIIPGVFQKKNWRTDEMWKVAADVQVPAAKYRYYYEYWRPVVEEMVTLMEGRTPTTVGTVNVYTTAGDHTVNGRKWQTRCEPYSKTIDRCTAKIWSTQVSRVDGQFVQTNAWNFNNLTYLPSTRADWVGNPLATHGEFSSQGRDWKTSCADTWTGPDACRAFIRTTVIESYLDSSGNRRFRDTEKWVFNNVVHFSD